Protein AF-0000000082058515 (afdb_homodimer)

InterPro domains:
  IPR001427 Pancreatic ribonuclease [PTHR11437] (11-139)
  IPR023412 Ribonuclease A-domain [PF00074] (33-135)
  IPR023412 Ribonuclease A-domain [SM00092] (29-140)
  IPR036816 Ribonuclease A-like domain superfamily [G3DSA:3.10.130.10] (27-140)
  IPR036816 Ribonuclease A-like domain superfamily [SSF54076] (35-140)

Sequence (284 aa):
MALKRSYPALLLSLVLLGAWLALANGQSRLPTNDRFLRRHWDNPKTKVTNETSYCNLQTSARGLPKKNNIFIHARIAVINRVCTTDGRPFSGNQRQSIRRFRLTACKLKADGSTYTEKRLTRRIVISCRNRLPVRLVRIIRFMALKRSYPALLLSLVLLGAWLALANGQSRLPTNDRFLRRHWDNPKTKVTNETSYCNLQTSARGLPKKNNIFIHARIAVINRVCTTDGRPFSGNQRQSIRRFRLTACKLKADGSTYTEKRLTRRIVISCRNRLPVRLVRIIRF

Nearest PDB structures (foldseek):
  2zpo-assembly1_A  TM=9.237E-01  e=5.787E-12  Chelonia mydas
  3zbv-assembly1_A-2  TM=9.009E-01  e=4.718E-10  Mus musculus
  2bwk-assembly1_A  TM=8.953E-01  e=8.622E-10  Mus musculus
  2j4t-assembly2_B  TM=9.028E-01  e=3.248E-09  Mus musculus
  3zbw-assembly1_A  TM=8.505E-01  e=1.888E-09  Mus musculus

pLDDT: mean 87.4, std 17.4, range [29.3, 98.75]

Foldseek 3Di:
DPPPPPCVVVVVVVVVVVVVVVCVVPVPPPQDLVVVCLQAEDEPQDDDDPVDDSLLVSCVVSVHDLAKGKHWHDDQVLQLCCLPPQWDDDPDQKTKGPAWTWMWIWGQDPVSRGTDIDIDTFIWIFGDDPSGGRDTDDTDDD/DPPPPPCVVVVVVVVVVVVVVVCVVPCPPPQDLVVVCLQAEDEPQDDDDPVDDSVLVSCVVSVHDLAKGKHWHDDQVLQLCCLPPQWDDDPDQKTKGPAWTWMWIWGQDPVSRGTDIDIDTFIWIFGDDPSGGRDTDDTDDD

Solvent-accessible surface area (backbone atoms only — not comparable to full-atom values): 15952 Å² total; per-residue (Å²): 137,82,80,75,76,70,56,60,61,55,51,52,49,48,50,52,50,50,53,50,47,52,58,58,71,61,50,74,66,71,77,35,48,63,56,31,44,65,65,25,54,40,62,78,66,58,73,64,55,96,87,47,58,62,54,55,42,46,35,55,45,58,53,50,76,97,51,72,46,52,33,37,47,57,57,63,70,63,61,34,29,24,44,59,82,43,26,40,86,66,58,91,57,21,22,29,36,74,57,69,38,49,32,41,38,28,40,56,38,94,85,70,77,50,56,48,78,44,82,44,75,30,26,42,31,30,33,40,55,96,54,27,44,30,40,83,73,50,72,42,84,129,134,82,79,77,77,70,57,61,59,56,52,51,50,48,50,52,50,50,53,51,47,50,59,58,70,61,50,75,65,72,75,35,47,62,58,31,44,67,65,25,56,41,62,79,65,58,74,64,57,95,87,48,58,59,53,57,41,47,36,54,46,56,54,50,76,97,50,72,45,53,34,37,48,57,56,63,70,63,61,34,28,24,46,58,81,42,25,41,85,66,58,91,57,22,22,30,35,74,57,69,38,50,32,42,38,26,40,54,40,94,86,70,78,51,56,48,79,44,80,45,76,31,26,43,30,31,34,40,56,95,53,28,44,30,40,84,72,49,72,42,83,127

Organism: Chelonoidis abingdonii (NCBI:txid106734)

Secondary structure (DSSP, 8-state):
------HHHHHHHHHHHHHHHHHHHT------HHHHHHHHB-SSPPP--TTS-HHHHHHHHHT--SS-EEEE-S-HHHHHGGGTTSEEE-STTEEEESS-EEEEEEEEPTTSS-EEEEEEEEEEEEEEETTEEEEEEEEE--/------HHHHHHHHHHHHHHHHHHHS------HHHHHHHHB-SSPPP--TTS-HHHHHHHHHT--SS-EEEE-S-HHHHHGGGTTTEEE-STTEEEESS-EEEEEEEEPTTSS-EEEEEEEEEEEEEEETTEEEEEEEEE--

Structure (mmCIF, N/CA/C/O backbone):
data_AF-0000000082058515-model_v1
#
loop_
_entity.id
_entity.type
_entity.pdbx_description
1 polymer 'Ribonuclease A-domain domain-containing protein'
#
loop_
_atom_site.group_PDB
_atom_site.id
_atom_site.type_symbol
_atom_site.label_atom_id
_atom_site.label_alt_id
_atom_site.label_comp_id
_atom_site.label_asym_id
_atom_site.label_entity_id
_atom_site.label_seq_id
_atom_site.pdbx_PDB_ins_code
_atom_site.Cartn_x
_atom_site.Cartn_y
_atom_site.Cartn_z
_atom_site.occupancy
_atom_site.B_iso_or_equiv
_atom_site.auth_seq_id
_atom_site.auth_comp_id
_atom_site.auth_asym_id
_atom_site.auth_atom_id
_atom_site.pdbx_PDB_model_num
ATOM 1 N N . MET A 1 1 ? 0.439 39.375 -56.906 1 29.3 1 MET A N 1
ATOM 2 C CA . MET A 1 1 ? 1.249 38.406 -56.156 1 29.3 1 MET A CA 1
ATOM 3 C C . MET A 1 1 ? 0.555 38 -54.875 1 29.3 1 MET A C 1
ATOM 5 O O . MET A 1 1 ? 0.454 38.781 -53.938 1 29.3 1 MET A O 1
ATOM 9 N N . ALA A 1 2 ? -0.568 37.188 -54.906 1 40.78 2 ALA A N 1
ATOM 10 C CA . ALA A 1 2 ? -1.474 36.594 -53.938 1 40.78 2 ALA A CA 1
ATOM 11 C C . ALA A 1 2 ? -0.706 35.75 -52.906 1 40.78 2 ALA A C 1
ATOM 13 O O . ALA A 1 2 ? 0.131 34.906 -53.281 1 40.78 2 ALA A O 1
ATOM 14 N N . LEU A 1 3 ? -0.448 36.344 -51.719 1 41.12 3 LEU A N 1
ATOM 15 C CA . LEU A 1 3 ? 0.081 35.75 -50.5 1 41.12 3 LEU A CA 1
ATOM 16 C C . LEU A 1 3 ? -0.636 34.438 -50.188 1 41.12 3 LEU A C 1
ATOM 18 O O . LEU A 1 3 ? -1.838 34.438 -49.906 1 41.12 3 LEU A O 1
ATOM 22 N N . LYS A 1 4 ? -0.455 33.469 -51 1 47.38 4 LYS A N 1
ATOM 23 C CA . LYS A 1 4 ? -0.893 32.094 -50.688 1 47.38 4 LYS A CA 1
ATOM 24 C C . LYS A 1 4 ? -0.497 31.734 -49.25 1 47.38 4 LYS A C 1
ATOM 26 O O . LYS A 1 4 ? 0.687 31.75 -48.906 1 47.38 4 LYS A O 1
ATOM 31 N N . ARG A 1 5 ? -1.328 32.156 -48.219 1 49.81 5 ARG A N 1
ATOM 32 C CA . ARG A 1 5 ? -1.29 31.859 -46.781 1 49.81 5 ARG A CA 1
ATOM 33 C C . ARG A 1 5 ? -1.035 30.375 -46.562 1 49.81 5 ARG A C 1
ATOM 35 O O . ARG A 1 5 ? -1.724 29.516 -47.125 1 49.81 5 ARG A O 1
ATOM 42 N N . SER A 1 6 ? 0.173 29.984 -46.281 1 53.34 6 SER A N 1
ATOM 43 C CA . SER A 1 6 ? 0.739 28.688 -45.906 1 53.34 6 SER A CA 1
ATOM 44 C C . SER A 1 6 ? 0.024 28.094 -44.688 1 53.34 6 SER A C 1
ATOM 46 O O . SER A 1 6 ? 0.399 28.344 -43.562 1 53.34 6 SER A O 1
ATOM 48 N N . TYR A 1 7 ? -1.275 27.859 -44.812 1 62.69 7 TYR A N 1
ATOM 49 C CA . TYR A 1 7 ? -2.131 27.172 -43.844 1 62.69 7 TYR A CA 1
ATOM 50 C C . TYR A 1 7 ? -1.604 25.766 -43.562 1 62.69 7 TYR A C 1
ATOM 52 O O . TYR A 1 7 ? -2.006 25.125 -42.562 1 62.69 7 TYR A O 1
ATOM 60 N N . PRO A 1 8 ? -0.74 25.328 -44.469 1 66.38 8 PRO A N 1
ATOM 61 C CA . PRO A 1 8 ? -0.389 23.938 -44.156 1 66.38 8 PRO A CA 1
ATOM 62 C C . PRO A 1 8 ? 0.557 23.797 -42.969 1 66.38 8 PRO A C 1
ATOM 64 O O . PRO A 1 8 ? 0.496 22.812 -42.219 1 66.38 8 PRO A O 1
ATOM 67 N N . ALA A 1 9 ? 1.329 24.922 -42.781 1 68.12 9 ALA A N 1
ATOM 68 C CA . ALA A 1 9 ? 2.258 24.797 -41.656 1 68.12 9 ALA A CA 1
ATOM 69 C C . ALA A 1 9 ? 1.525 24.891 -40.344 1 68.12 9 ALA A C 1
ATOM 71 O O . ALA A 1 9 ? 1.888 24.219 -39.375 1 68.12 9 ALA A O 1
ATOM 72 N N . LEU A 1 10 ? 0.354 25.609 -40.406 1 67.94 10 LEU A N 1
ATOM 73 C CA . LEU A 1 10 ? -0.391 25.766 -39.156 1 67.94 10 LEU A CA 1
ATOM 74 C C . LEU A 1 10 ? -1.154 24.5 -38.844 1 67.94 10 LEU A C 1
ATOM 76 O O . LEU A 1 10 ? -1.205 24.094 -37.656 1 67.94 10 LEU A O 1
ATOM 80 N N . LEU A 1 11 ? -1.664 23.859 -39.906 1 65.31 11 LEU A N 1
ATOM 81 C CA . LEU A 1 11 ? -2.398 22.625 -39.656 1 65.31 11 LEU A CA 1
ATOM 82 C C . LEU A 1 11 ? -1.454 21.5 -39.219 1 65.31 11 LEU A C 1
ATOM 84 O O . LEU A 1 11 ? -1.771 20.719 -38.312 1 65.31 11 LEU A O 1
ATOM 88 N N . LEU A 1 12 ? -0.29 21.516 -39.844 1 65.31 12 LEU A N 1
ATOM 89 C CA . LEU A 1 12 ? 0.68 20.5 -39.469 1 65.31 12 LEU A CA 1
ATOM 90 C C . LEU A 1 12 ? 1.185 20.734 -38.031 1 65.31 12 LEU A C 1
ATOM 92 O O . LEU A 1 12 ? 1.368 19.781 -37.281 1 65.31 12 LEU A O 1
ATOM 96 N N . SER A 1 13 ? 1.27 22.031 -37.688 1 70 13 SER A N 1
ATOM 97 C CA . SER A 1 13 ? 1.703 22.312 -36.312 1 70 13 SER A CA 1
ATOM 98 C C . SER A 1 13 ? 0.624 21.953 -35.312 1 70 13 SER A C 1
ATOM 100 O O . SER A 1 13 ? 0.929 21.469 -34.219 1 70 13 SER A O 1
ATOM 102 N N . LEU A 1 14 ? -0.628 22 -35.75 1 68.44 14 LEU A N 1
ATOM 103 C CA . LEU A 1 14 ? -1.713 21.672 -34.844 1 68.44 14 LEU A CA 1
ATOM 104 C C . LEU A 1 14 ? -1.848 20.156 -34.688 1 68.44 14 LEU A C 1
ATOM 106 O O . LEU A 1 14 ? -2.094 19.672 -33.594 1 68.44 14 LEU A O 1
ATOM 110 N N . VAL A 1 15 ? -1.644 19.438 -35.781 1 65.12 15 VAL A N 1
ATOM 111 C CA . VAL A 1 15 ? -1.728 17.984 -35.688 1 65.12 15 VAL A CA 1
ATOM 112 C C . VAL A 1 15 ? -0.557 17.438 -34.875 1 65.12 15 VAL A C 1
ATOM 114 O O . VAL A 1 15 ? -0.729 16.531 -34.062 1 65.12 15 VAL A O 1
ATOM 117 N N . LEU A 1 16 ? 0.603 18.062 -35 1 67.12 16 LEU A N 1
ATOM 118 C CA . LEU A 1 16 ? 1.744 17.609 -34.188 1 67.12 16 LEU A CA 1
ATOM 119 C C . LEU A 1 16 ? 1.565 17.953 -32.719 1 67.12 16 LEU A C 1
ATOM 121 O O . LEU A 1 16 ? 1.961 17.188 -31.844 1 67.12 16 LEU A O 1
ATOM 125 N N . LEU A 1 17 ? 0.941 19.047 -32.5 1 66 17 LEU A N 1
ATOM 126 C CA . LEU A 1 17 ? 0.653 19.406 -31.125 1 66 17 LEU A CA 1
ATOM 127 C C . LEU A 1 17 ? -0.411 18.484 -30.547 1 66 17 LEU A C 1
ATOM 129 O O . LEU A 1 17 ? -0.314 18.062 -29.391 1 66 17 LEU A O 1
ATOM 133 N N . GLY A 1 18 ? -1.4 18.078 -31.281 1 60.31 18 GLY A N 1
ATOM 134 C CA . GLY A 1 18 ? -2.42 17.156 -30.828 1 60.31 18 GLY A CA 1
ATOM 135 C C . GLY A 1 18 ? -1.877 15.758 -30.562 1 60.31 18 GLY A C 1
ATOM 136 O O . GLY A 1 18 ? -2.238 15.125 -29.562 1 60.31 18 GLY A O 1
ATOM 137 N N . ALA A 1 19 ? -1.026 15.266 -31.5 1 62 19 ALA A N 1
ATOM 138 C CA . ALA A 1 19 ? -0.417 13.953 -31.312 1 62 19 ALA A CA 1
ATOM 139 C C . ALA A 1 19 ? 0.505 13.945 -30.094 1 62 19 ALA A C 1
ATOM 141 O O . ALA A 1 19 ? 0.569 12.953 -29.359 1 62 19 ALA A O 1
ATOM 142 N N . TRP A 1 20 ? 1.176 15.062 -29.844 1 58.72 20 TRP A N 1
ATOM 143 C CA . TRP A 1 20 ? 2.033 15.164 -28.672 1 58.72 20 TRP A CA 1
ATOM 144 C C . TRP A 1 20 ? 1.204 15.117 -27.391 1 58.72 20 TRP A C 1
ATOM 146 O O . TRP A 1 20 ? 1.605 14.5 -26.406 1 58.72 20 TRP A O 1
ATOM 156 N N . LEU A 1 21 ? 0.062 15.727 -27.438 1 54.38 21 LEU A N 1
ATOM 157 C CA . LEU A 1 21 ? -0.785 15.727 -26.25 1 54.38 21 LEU A CA 1
ATOM 158 C C . LEU A 1 21 ? -1.371 14.336 -26.016 1 54.38 21 LEU A C 1
ATOM 160 O O . LEU A 1 21 ? -1.503 13.906 -24.859 1 54.38 21 LEU A O 1
ATOM 164 N N . ALA A 1 22 ? -1.865 13.695 -27.078 1 52.69 22 ALA A N 1
ATOM 165 C CA . ALA A 1 22 ? -2.375 12.344 -26.891 1 52.69 22 ALA A CA 1
ATOM 166 C C . ALA A 1 22 ? -1.286 11.414 -26.375 1 52.69 22 ALA A C 1
ATOM 168 O O . ALA A 1 22 ? -1.547 10.562 -25.516 1 52.69 22 ALA A O 1
ATOM 169 N N . LEU A 1 23 ? -0.091 11.445 -26.906 1 47.81 23 LEU A N 1
ATOM 170 C CA . LEU A 1 23 ? 1 10.656 -26.344 1 47.81 23 LEU A CA 1
ATOM 171 C C . LEU A 1 23 ? 1.293 11.07 -24.906 1 47.81 23 LEU A C 1
ATOM 173 O O . LEU A 1 23 ? 1.7 10.242 -24.094 1 47.81 23 LEU A O 1
ATOM 177 N N . ALA A 1 24 ? 1.092 12.289 -24.625 1 45.94 24 ALA A N 1
ATOM 178 C CA . ALA A 1 24 ? 1.366 12.742 -23.266 1 45.94 24 ALA A CA 1
ATOM 179 C C . ALA A 1 24 ? 0.302 12.242 -22.297 1 45.94 24 ALA A C 1
ATOM 181 O O . ALA A 1 24 ? 0.601 11.945 -21.141 1 45.94 24 ALA A O 1
ATOM 182 N N . ASN A 1 25 ? -0.98 12.312 -22.625 1 46.59 25 ASN A N 1
ATOM 183 C CA . ASN A 1 25 ? -2.055 11.961 -21.703 1 46.59 25 ASN A CA 1
ATOM 184 C C . ASN A 1 25 ? -2.156 10.453 -21.516 1 46.59 25 ASN A C 1
ATOM 186 O O . ASN A 1 25 ? -2.732 9.984 -20.531 1 46.59 25 ASN A O 1
ATOM 190 N N . GLY A 1 26 ? -2.107 9.664 -22.609 1 42.31 26 GLY A N 1
ATOM 191 C CA . GLY A 1 26 ? -2.092 8.219 -22.453 1 42.31 26 GLY A CA 1
ATOM 192 C C . GLY A 1 26 ? -0.852 7.707 -21.734 1 42.31 26 GLY A C 1
ATOM 193 O O . GLY A 1 26 ? -0.271 6.699 -22.141 1 42.31 26 GLY A O 1
ATOM 194 N N . GLN A 1 27 ? -0.008 8.508 -21.281 1 40.44 27 GLN A N 1
ATOM 195 C CA . GLN A 1 27 ? 1.282 8.031 -20.797 1 40.44 27 GLN A CA 1
ATOM 196 C C . GLN A 1 27 ? 1.131 6.727 -20.016 1 40.44 27 GLN A C 1
ATOM 198 O O . GLN A 1 27 ? 0.556 6.715 -18.922 1 40.44 27 GLN A O 1
ATOM 203 N N . SER A 1 28 ? 0.766 5.652 -20.672 1 45.84 28 SER A N 1
ATOM 204 C CA . SER A 1 28 ? 1.088 4.312 -20.188 1 45.84 28 SER A CA 1
ATOM 205 C C . SER A 1 28 ? 2.268 4.34 -19.234 1 45.84 28 SER A C 1
ATOM 207 O O . SER A 1 28 ? 3.404 4.594 -19.641 1 45.84 28 SER A O 1
ATOM 209 N N . ARG A 1 29 ? 2.104 5.074 -18.047 1 59.53 29 ARG A N 1
ATOM 210 C CA . ARG A 1 29 ? 3.189 5.316 -17.094 1 59.53 29 ARG A CA 1
ATOM 211 C C . ARG A 1 29 ? 4.059 4.074 -16.938 1 59.53 29 ARG A C 1
ATOM 213 O O . ARG A 1 29 ? 3.582 2.949 -17.094 1 59.53 29 ARG A O 1
ATOM 220 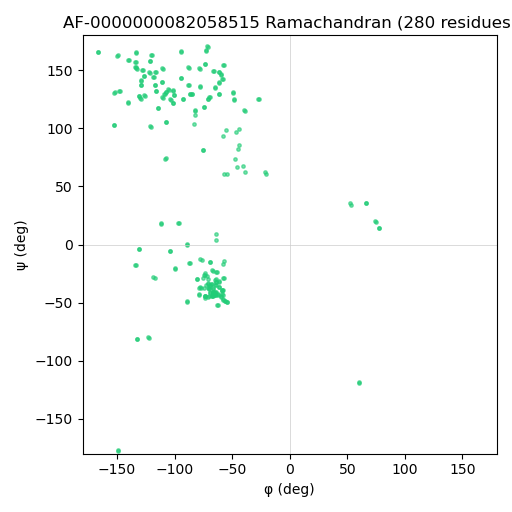N N . LEU A 1 30 ? 5.215 4.055 -17.266 1 76.88 30 LEU A N 1
ATOM 221 C CA . LEU A 1 30 ? 6.23 3.051 -16.969 1 76.88 30 LEU A CA 1
ATOM 222 C C . LEU A 1 30 ? 5.906 2.314 -15.664 1 76.88 30 LEU A C 1
ATOM 224 O O . LEU A 1 30 ? 5.449 2.926 -14.703 1 76.88 30 LEU A O 1
ATOM 228 N N . PRO A 1 31 ? 5.855 0.917 -15.852 1 86.69 31 PRO A N 1
ATOM 229 C CA . PRO A 1 31 ? 5.656 0.166 -14.609 1 86.69 31 PRO A CA 1
ATOM 230 C C . PRO A 1 31 ? 6.598 0.611 -13.492 1 86.69 31 PRO A C 1
ATOM 232 O O . PRO A 1 31 ? 7.793 0.816 -13.734 1 86.69 31 PRO A O 1
ATOM 235 N N . THR A 1 32 ? 6.102 0.973 -12.367 1 93.19 32 THR A N 1
ATOM 236 C CA . THR A 1 32 ? 6.887 1.399 -11.211 1 93.19 32 THR A CA 1
ATOM 237 C C . THR A 1 32 ? 6.621 0.492 -10.016 1 93.19 32 THR A C 1
ATOM 239 O O . THR A 1 32 ? 5.656 -0.275 -10.008 1 93.19 32 THR A O 1
ATOM 242 N N . ASN A 1 33 ? 7.477 0.539 -9.055 1 95.5 33 ASN A N 1
ATOM 243 C CA . ASN A 1 33 ? 7.297 -0.226 -7.824 1 95.5 33 ASN A CA 1
ATOM 244 C C . ASN A 1 33 ? 6.023 0.185 -7.094 1 95.5 33 ASN A C 1
ATOM 246 O O . ASN A 1 33 ? 5.324 -0.661 -6.531 1 95.5 33 ASN A O 1
ATOM 250 N N . ASP A 1 34 ? 5.656 1.515 -7.109 1 95.31 34 ASP A N 1
ATOM 251 C CA . ASP A 1 34 ? 4.426 1.985 -6.48 1 95.31 34 ASP A CA 1
ATOM 252 C C . ASP A 1 34 ? 3.207 1.284 -7.07 1 95.31 34 ASP A C 1
ATOM 254 O O . ASP A 1 34 ? 2.324 0.835 -6.336 1 95.31 34 ASP A O 1
ATOM 258 N N . ARG A 1 35 ? 3.209 1.258 -8.328 1 94.94 35 ARG A N 1
ATOM 259 C CA . ARG A 1 35 ? 2.084 0.626 -9.008 1 94.94 35 ARG A CA 1
ATOM 260 C C . ARG A 1 35 ? 2.027 -0.867 -8.703 1 94.94 35 ARG A C 1
ATOM 262 O O . ARG A 1 35 ? 0.946 -1.424 -8.5 1 94.94 35 ARG A O 1
ATOM 269 N N . PHE A 1 36 ? 3.242 -1.508 -8.695 1 97.88 36 PHE A N 1
ATOM 270 C CA . PHE A 1 36 ? 3.318 -2.918 -8.328 1 97.88 36 PHE A CA 1
ATOM 271 C C . PHE A 1 36 ? 2.709 -3.156 -6.953 1 97.88 36 PHE A C 1
ATOM 273 O O . PHE A 1 36 ? 1.89 -4.062 -6.781 1 97.88 36 PHE A O 1
ATOM 280 N N . LEU A 1 37 ? 3.104 -2.328 -5.961 1 97.31 37 LEU A N 1
ATOM 281 C CA . LEU A 1 37 ? 2.627 -2.498 -4.594 1 97.31 37 LEU A CA 1
ATOM 282 C C . LEU A 1 37 ? 1.13 -2.227 -4.5 1 97.31 37 LEU A C 1
ATOM 284 O O . LEU A 1 37 ? 0.405 -2.951 -3.812 1 97.31 37 LEU A O 1
ATOM 288 N N . ARG A 1 38 ? 0.609 -1.209 -5.176 1 95.81 38 ARG A N 1
ATOM 289 C CA . ARG A 1 38 ? -0.822 -0.923 -5.18 1 95.81 38 ARG A CA 1
ATOM 290 C C . ARG A 1 38 ? -1.616 -2.115 -5.703 1 95.81 38 ARG A C 1
ATOM 292 O O . ARG A 1 38 ? -2.668 -2.453 -5.156 1 95.81 38 ARG A O 1
ATOM 299 N N . ARG A 1 39 ? -1.047 -2.732 -6.727 1 96.75 39 ARG A N 1
ATOM 300 C CA . ARG A 1 39 ? -1.775 -3.787 -7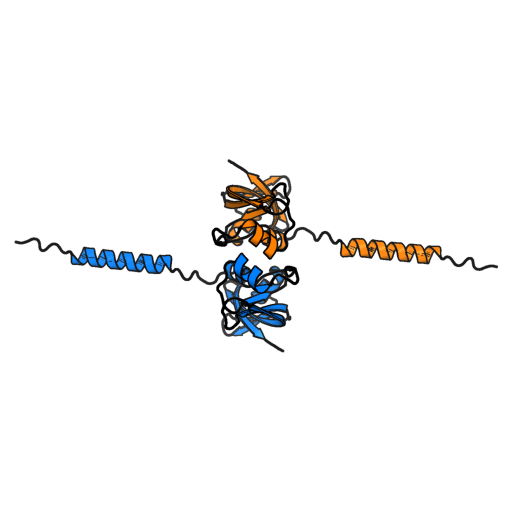.422 1 96.75 39 ARG A CA 1
ATOM 301 C C . ARG A 1 39 ? -1.687 -5.105 -6.66 1 96.75 39 ARG A C 1
ATOM 303 O O . ARG A 1 39 ? -2.623 -5.91 -6.688 1 96.75 39 ARG A O 1
ATOM 310 N N . HIS A 1 40 ? -0.586 -5.383 -5.891 1 98.25 40 HIS A N 1
ATOM 311 C CA . HIS A 1 40 ? -0.334 -6.777 -5.551 1 98.25 40 HIS A CA 1
ATOM 312 C C . HIS A 1 40 ? -0.08 -6.941 -4.055 1 98.25 40 HIS A C 1
ATOM 314 O O . HIS A 1 40 ? 0.038 -8.062 -3.561 1 98.25 40 HIS A O 1
ATOM 320 N N . TRP A 1 41 ? -0.022 -5.926 -3.236 1 98.44 41 TRP A N 1
ATOM 321 C CA . TRP A 1 41 ? 0.407 -6.051 -1.848 1 98.44 41 TRP A CA 1
ATOM 322 C C . TRP A 1 41 ? -0.772 -5.875 -0.896 1 98.44 41 TRP A C 1
ATOM 324 O O . TRP A 1 41 ? -1.555 -4.93 -1.034 1 98.44 41 TRP A O 1
ATOM 334 N N . ASP A 1 42 ? -0.946 -6.754 -0.005 1 97.69 42 ASP A N 1
ATOM 335 C CA . ASP A 1 42 ? -1.865 -6.668 1.125 1 97.69 42 ASP A CA 1
ATOM 336 C C . ASP A 1 42 ? -1.375 -7.516 2.297 1 97.69 42 ASP A C 1
ATOM 338 O O . ASP A 1 42 ? -1.566 -8.734 2.311 1 97.69 42 ASP A O 1
ATOM 342 N N . ASN A 1 43 ? -0.777 -6.855 3.361 1 96 43 ASN A N 1
ATOM 343 C CA . ASN A 1 43 ? -0.229 -7.594 4.496 1 96 43 ASN A CA 1
ATOM 344 C C . ASN A 1 43 ? -0.347 -6.797 5.793 1 96 43 ASN A C 1
ATOM 346 O O . ASN A 1 43 ? 0.094 -5.648 5.863 1 96 43 ASN A O 1
ATOM 350 N N . PRO A 1 44 ? -0.9 -7.516 6.992 1 93.94 44 PRO A N 1
ATOM 351 C CA . PRO A 1 44 ? -1.586 -8.805 6.906 1 93.94 44 PRO A CA 1
ATOM 352 C C . PRO A 1 44 ? -2.801 -8.766 5.98 1 93.94 44 PRO A C 1
ATOM 354 O O . PRO A 1 44 ? -3.312 -7.688 5.672 1 93.94 44 PRO A O 1
ATOM 357 N N . LYS A 1 45 ? -3.154 -9.906 5.449 1 95.94 45 LYS A N 1
ATOM 358 C CA . LYS A 1 45 ? -4.363 -9.984 4.637 1 95.94 45 LYS A CA 1
ATOM 359 C C . LYS A 1 45 ? -5.551 -9.336 5.352 1 95.94 45 LYS A C 1
ATOM 361 O O . LYS A 1 45 ? -5.805 -9.625 6.52 1 95.94 45 LYS A O 1
ATOM 366 N N . THR A 1 46 ? -6.246 -8.516 4.688 1 95.81 46 THR A N 1
ATOM 367 C CA . THR A 1 46 ? -7.426 -7.855 5.23 1 95.81 46 THR A CA 1
ATOM 368 C C . THR A 1 46 ? -8.5 -8.875 5.605 1 95.81 46 THR A C 1
ATOM 370 O O . THR A 1 46 ? -8.805 -9.773 4.816 1 95.81 46 THR A O 1
ATOM 373 N N . LYS A 1 47 ? -8.977 -8.75 6.77 1 93.88 47 LYS A N 1
ATOM 374 C CA . LYS A 1 47 ? -10.086 -9.602 7.203 1 93.88 47 LYS A CA 1
ATOM 375 C C . LYS A 1 47 ? -11.43 -9.023 6.773 1 93.88 47 LYS A C 1
ATOM 377 O O . LYS A 1 47 ? -11.68 -7.832 6.953 1 93.88 47 LYS A O 1
ATOM 382 N N . VAL A 1 48 ? -12.172 -9.836 6.176 1 94.62 48 VAL A N 1
ATOM 383 C CA . VAL A 1 48 ? -13.5 -9.398 5.754 1 94.62 48 VAL A CA 1
ATOM 384 C C . VAL A 1 48 ? -14.562 -10.297 6.391 1 94.62 48 VAL A C 1
ATOM 386 O O . VAL A 1 48 ? -14.266 -11.398 6.855 1 94.62 48 VAL A O 1
ATOM 389 N N . THR A 1 49 ? -15.742 -9.734 6.457 1 91 49 THR A N 1
ATOM 390 C CA . THR A 1 49 ? -16.875 -10.523 6.926 1 91 49 THR A CA 1
ATOM 391 C C . THR A 1 49 ? -17.297 -11.547 5.871 1 91 49 THR A C 1
ATOM 393 O O . THR A 1 49 ? -16.891 -11.453 4.711 1 91 49 THR A O 1
ATOM 396 N N . ASN A 1 50 ? -18.156 -12.555 6.215 1 89.5 50 ASN A N 1
ATOM 397 C CA . ASN A 1 50 ? -18.641 -13.57 5.289 1 89.5 50 ASN A CA 1
ATOM 398 C C . ASN A 1 50 ? -19.469 -12.961 4.168 1 89.5 50 ASN A C 1
ATOM 400 O O . ASN A 1 50 ? -19.578 -13.539 3.084 1 89.5 50 ASN A O 1
ATOM 404 N N . GLU A 1 51 ? -20.016 -11.812 4.441 1 89.56 51 GLU A N 1
ATOM 405 C CA . GLU A 1 51 ? -20.891 -11.172 3.469 1 89.56 51 GLU A CA 1
ATOM 406 C C . GLU A 1 51 ? -20.094 -10.32 2.48 1 89.56 51 GLU A C 1
ATOM 408 O O . GLU A 1 51 ? -20.609 -9.938 1.431 1 89.56 51 GLU A O 1
ATOM 413 N N . THR A 1 52 ? -18.875 -10.055 2.846 1 90.5 52 THR A N 1
ATOM 414 C CA . THR A 1 52 ? -18.062 -9.164 2.025 1 90.5 52 THR A CA 1
ATOM 415 C C . THR A 1 52 ? -17.047 -9.961 1.211 1 90.5 52 THR A C 1
ATOM 417 O O . THR A 1 52 ? -16.312 -10.773 1.761 1 90.5 52 THR A O 1
ATOM 420 N N . SER A 1 53 ? -17.062 -9.773 -0.083 1 94.5 53 SER A N 1
ATOM 421 C CA . SER A 1 53 ? -16.047 -10.367 -0.952 1 94.5 53 SER A CA 1
ATOM 422 C C . SER A 1 53 ? -14.719 -9.641 -0.822 1 94.5 53 SER A C 1
ATOM 424 O O . SER A 1 53 ? -14.617 -8.453 -1.127 1 94.5 53 SER A O 1
ATOM 426 N N . TYR A 1 54 ? -13.719 -10.336 -0.395 1 96.88 54 TYR A N 1
ATOM 427 C CA . TYR A 1 54 ? -12.367 -9.805 -0.268 1 96.88 54 TYR A CA 1
ATOM 428 C C . TYR A 1 54 ? -11.891 -9.203 -1.585 1 96.88 54 TYR A C 1
ATOM 430 O O . TYR A 1 54 ? -11.414 -8.062 -1.618 1 96.88 54 TYR A O 1
ATOM 438 N N . CYS A 1 55 ? -12.023 -9.906 -2.662 1 97.69 55 CYS A N 1
ATOM 439 C CA . CYS A 1 55 ? -11.508 -9.492 -3.963 1 97.69 55 CYS A CA 1
ATOM 440 C C . CYS A 1 55 ? -12.234 -8.25 -4.473 1 97.69 55 CYS A C 1
ATOM 442 O O . CYS A 1 55 ? -11.609 -7.328 -4.988 1 97.69 55 CYS A O 1
ATOM 444 N N . ASN A 1 56 ? -13.562 -8.211 -4.324 1 95 56 ASN A N 1
ATOM 445 C CA . ASN A 1 56 ? -14.312 -7.023 -4.723 1 95 56 ASN A CA 1
ATOM 446 C C . ASN A 1 56 ? -13.891 -5.797 -3.918 1 95 56 ASN A C 1
ATOM 448 O O . ASN A 1 56 ? -13.719 -4.711 -4.477 1 95 56 ASN A O 1
ATOM 452 N N . LEU A 1 57 ? -13.734 -6.02 -2.668 1 95.81 57 LEU A N 1
ATOM 453 C CA . LEU A 1 57 ? -13.344 -4.918 -1.791 1 95.81 57 LEU A CA 1
ATOM 454 C C . LEU A 1 57 ? -11.977 -4.375 -2.174 1 95.81 57 LEU A C 1
ATOM 456 O O . LEU A 1 57 ? -11.812 -3.168 -2.375 1 95.81 57 LEU A O 1
ATOM 460 N N . GLN A 1 58 ? -11.008 -5.262 -2.273 1 97.31 58 GLN A N 1
ATOM 461 C CA . GLN A 1 58 ? -9.633 -4.852 -2.518 1 97.31 58 GLN A CA 1
ATOM 462 C C . GLN A 1 58 ? -9.477 -4.238 -3.906 1 97.31 58 GLN A C 1
ATOM 464 O O . GLN A 1 58 ? -8.781 -3.236 -4.074 1 97.31 58 GLN A O 1
ATOM 469 N N . THR A 1 59 ? -10.078 -4.789 -4.949 1 95.31 59 THR A N 1
ATOM 470 C CA . THR A 1 59 ? -9.969 -4.266 -6.309 1 95.31 59 THR A CA 1
ATOM 471 C C . THR A 1 59 ? -10.633 -2.896 -6.414 1 95.31 59 THR A C 1
ATOM 473 O O . THR A 1 59 ? -10.094 -1.984 -7.043 1 95.31 59 THR A O 1
ATOM 476 N N . SER A 1 60 ? -11.789 -2.74 -5.781 1 92.06 60 SER A N 1
ATOM 477 C CA . SER A 1 60 ? -12.492 -1.467 -5.82 1 92.06 60 SER A CA 1
ATOM 478 C C . SER A 1 60 ? -11.734 -0.386 -5.062 1 92.06 60 SER A C 1
ATOM 480 O O . SER A 1 60 ? -11.555 0.726 -5.566 1 92.06 60 SER A O 1
ATOM 482 N N . ALA A 1 61 ? -11.234 -0.708 -3.881 1 94.44 61 ALA A N 1
ATOM 483 C CA . ALA A 1 61 ? -10.578 0.273 -3.016 1 94.44 61 ALA A CA 1
ATOM 484 C C . ALA A 1 61 ? -9.273 0.769 -3.631 1 94.44 61 ALA A C 1
ATOM 486 O O . ALA A 1 61 ? -8.781 1.842 -3.275 1 94.44 61 ALA A O 1
ATOM 487 N N . ARG A 1 62 ? -8.711 0.014 -4.504 1 94.12 62 ARG A N 1
ATOM 488 C CA . ARG A 1 62 ? -7.438 0.372 -5.121 1 94.12 62 ARG A CA 1
ATOM 489 C C . ARG A 1 62 ? -7.641 0.871 -6.551 1 94.12 62 ARG A C 1
ATOM 491 O O . ARG A 1 62 ? -6.691 1.3 -7.203 1 94.12 62 ARG A O 1
ATOM 498 N N . GLY A 1 63 ? -8.906 0.777 -7.023 1 92.38 63 GLY A N 1
ATOM 499 C CA . GLY A 1 63 ? -9.195 1.191 -8.391 1 92.38 63 GLY A CA 1
ATOM 500 C C . GLY A 1 63 ? -8.523 0.317 -9.43 1 92.38 63 GLY A C 1
ATOM 501 O O . GLY A 1 63 ? -8.039 0.817 -10.453 1 92.38 63 GLY A O 1
ATOM 502 N N . LEU A 1 64 ? -8.43 -0.922 -9.148 1 93.44 64 LEU A N 1
ATOM 503 C CA . LEU A 1 64 ? -7.77 -1.836 -10.078 1 93.44 64 LEU A CA 1
ATOM 504 C C . LEU A 1 64 ? -8.695 -2.195 -11.234 1 93.44 64 LEU A C 1
ATOM 506 O O . LEU A 1 64 ? -9.914 -2.195 -11.078 1 93.44 64 LEU A O 1
ATOM 510 N N . PRO A 1 65 ? -8.109 -2.492 -12.359 1 88.94 65 PRO A N 1
ATOM 511 C CA . PRO A 1 65 ? -8.938 -2.984 -13.461 1 88.94 65 PRO A CA 1
ATOM 512 C C . PRO A 1 65 ? -9.648 -4.297 -13.133 1 88.94 65 PRO A C 1
ATOM 514 O O . PRO A 1 65 ? -9.133 -5.094 -12.344 1 88.94 65 PRO A O 1
ATOM 517 N N . LYS A 1 66 ? -10.844 -4.414 -13.758 1 90.19 66 LYS A N 1
ATOM 518 C CA . LYS A 1 66 ? -11.609 -5.641 -13.555 1 90.19 66 LYS A CA 1
ATOM 519 C C . LYS A 1 66 ? -11.008 -6.805 -14.344 1 90.19 66 LYS A C 1
ATOM 521 O O . LYS A 1 66 ? -11.453 -7.105 -15.453 1 90.19 66 LYS A O 1
ATOM 526 N N . LYS A 1 67 ? -10.062 -7.422 -13.938 1 94.44 67 LYS A N 1
ATOM 527 C CA . LYS A 1 67 ? -9.391 -8.602 -14.469 1 94.44 67 LYS A CA 1
ATOM 528 C C . LYS A 1 67 ? -8.797 -9.445 -13.352 1 94.44 67 LYS A C 1
ATOM 530 O O . LYS A 1 67 ? -9.023 -9.172 -12.164 1 94.44 67 LYS A O 1
ATOM 535 N N . ASN A 1 68 ? -8.141 -10.477 -13.703 1 96.31 68 ASN A N 1
ATOM 536 C CA . ASN A 1 68 ? -7.52 -11.328 -12.688 1 96.31 68 ASN A CA 1
ATOM 537 C C . ASN A 1 68 ? -6.422 -10.578 -11.938 1 96.31 68 ASN A C 1
ATOM 539 O O . ASN A 1 68 ? -5.645 -9.836 -12.531 1 96.31 68 ASN A O 1
ATOM 543 N N . ASN A 1 69 ? -6.418 -10.727 -10.656 1 96.56 69 ASN A N 1
ATOM 544 C CA . ASN A 1 69 ? -5.418 -10.102 -9.797 1 96.56 69 ASN A CA 1
ATOM 545 C C . ASN A 1 69 ? -4.879 -11.086 -8.766 1 96.56 69 ASN A C 1
ATOM 547 O O . ASN A 1 69 ? -5.543 -12.07 -8.43 1 96.56 69 ASN A O 1
ATOM 551 N N . ILE A 1 70 ? -3.684 -10.891 -8.312 1 98.38 70 ILE A N 1
ATOM 552 C CA . ILE A 1 70 ? -3.068 -11.672 -7.246 1 98.38 70 ILE A CA 1
ATOM 553 C C . ILE A 1 70 ? -2.557 -10.742 -6.148 1 98.38 70 ILE A C 1
ATOM 555 O O . ILE A 1 70 ? -1.843 -9.773 -6.43 1 98.38 70 ILE A O 1
ATOM 559 N N . PHE A 1 71 ? -2.924 -11.008 -4.965 1 98.5 71 PHE A N 1
ATOM 560 C CA . PHE A 1 71 ? -2.43 -10.258 -3.82 1 98.5 71 PHE A CA 1
ATOM 561 C C . PHE A 1 71 ? -1.41 -11.07 -3.033 1 98.5 71 PHE A C 1
ATOM 563 O O . PHE A 1 71 ? -1.618 -12.258 -2.779 1 98.5 71 PHE A O 1
ATOM 570 N N . ILE A 1 72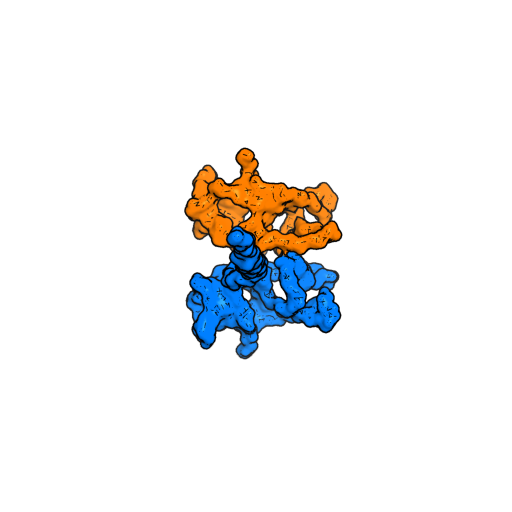 ? -0.27 -10.438 -2.676 1 98.75 72 ILE A N 1
ATOM 571 C CA . ILE A 1 72 ? 0.818 -11.055 -1.92 1 98.75 72 ILE A CA 1
ATOM 572 C C . ILE A 1 72 ? 0.734 -10.625 -0.456 1 98.75 72 ILE A C 1
ATOM 574 O O . ILE A 1 72 ? 0.613 -9.438 -0.157 1 98.75 72 ILE A O 1
ATOM 578 N N . HIS A 1 73 ? 0.763 -11.609 0.451 1 98.25 73 HIS A N 1
ATOM 579 C CA . HIS A 1 73 ? 0.65 -11.328 1.878 1 98.25 73 HIS A CA 1
ATOM 580 C C . HIS A 1 73 ? 1.985 -11.531 2.586 1 98.25 73 HIS A C 1
ATOM 582 O O . HIS A 1 73 ? 2.16 -12.5 3.328 1 98.25 73 HIS A O 1
ATOM 588 N N . ALA A 1 74 ? 2.947 -10.617 2.414 1 98.06 74 ALA A N 1
ATOM 589 C CA . ALA A 1 74 ? 4.27 -10.594 3.031 1 98.06 74 ALA A CA 1
ATOM 590 C C . ALA A 1 74 ? 4.766 -9.164 3.211 1 98.06 74 ALA A C 1
ATOM 592 O O . ALA A 1 74 ? 4.211 -8.227 2.623 1 98.06 74 ALA A O 1
ATOM 593 N N . ARG A 1 75 ? 5.754 -8.961 4.047 1 96.69 75 ARG A N 1
ATOM 594 C CA . ARG A 1 75 ? 6.328 -7.629 4.223 1 96.69 75 ARG A CA 1
ATOM 595 C C . ARG A 1 75 ? 6.887 -7.098 2.908 1 96.69 75 ARG A C 1
ATOM 597 O O . ARG A 1 75 ? 7.441 -7.855 2.109 1 96.69 75 ARG A O 1
ATOM 604 N N . ILE A 1 76 ? 6.773 -5.832 2.758 1 97.5 76 ILE A N 1
ATOM 605 C CA . ILE A 1 76 ? 7.242 -5.184 1.537 1 97.5 76 ILE A CA 1
ATOM 606 C C . ILE A 1 76 ? 8.727 -5.473 1.333 1 97.5 76 ILE A C 1
ATOM 608 O O . ILE A 1 76 ? 9.156 -5.777 0.218 1 97.5 76 ILE A O 1
ATOM 612 N N . ALA A 1 77 ? 9.492 -5.383 2.438 1 95.69 77 ALA A N 1
ATOM 613 C CA . ALA A 1 77 ? 10.93 -5.629 2.352 1 95.69 77 ALA A CA 1
ATOM 614 C C . ALA A 1 77 ? 11.219 -7.027 1.814 1 95.69 77 ALA A C 1
ATOM 616 O O . ALA A 1 77 ? 12.148 -7.219 1.031 1 95.69 77 ALA A O 1
ATOM 617 N N . VAL A 1 78 ? 10.445 -8.008 2.209 1 97.75 78 VAL A N 1
ATOM 618 C CA . VAL A 1 78 ? 10.625 -9.391 1.796 1 97.75 78 VAL A CA 1
ATOM 619 C C . VAL A 1 78 ? 10.297 -9.539 0.313 1 97.75 78 VAL A C 1
ATOM 621 O O . VAL A 1 78 ? 11 -10.227 -0.424 1 97.75 78 VAL A O 1
ATOM 624 N N . ILE A 1 79 ? 9.258 -8.898 -0.159 1 98.69 79 ILE A N 1
ATOM 625 C CA . ILE A 1 79 ? 8.875 -8.938 -1.567 1 98.69 79 ILE A CA 1
ATOM 626 C C . ILE A 1 79 ? 9.969 -8.281 -2.412 1 98.69 79 ILE A C 1
ATOM 628 O O . ILE A 1 79 ? 10.375 -8.82 -3.443 1 98.69 79 ILE A O 1
ATOM 632 N N . ASN A 1 80 ? 10.484 -7.125 -1.941 1 97.56 80 ASN A N 1
ATOM 633 C CA . ASN A 1 80 ? 11.5 -6.391 -2.686 1 97.56 80 ASN A CA 1
ATOM 634 C C . ASN A 1 80 ? 12.789 -7.195 -2.816 1 97.56 80 ASN A C 1
ATOM 636 O O . ASN A 1 80 ? 13.477 -7.109 -3.838 1 97.56 80 ASN A O 1
ATOM 640 N N . ARG A 1 81 ? 13.07 -7.953 -1.863 1 98.38 81 ARG A N 1
ATOM 641 C CA . ARG A 1 81 ? 14.32 -8.703 -1.864 1 98.38 81 ARG A CA 1
ATOM 642 C C . ARG A 1 81 ? 14.305 -9.797 -2.934 1 98.38 81 ARG A C 1
ATOM 644 O O . ARG A 1 81 ? 15.344 -10.359 -3.266 1 98.38 81 ARG A O 1
ATOM 651 N N . VAL A 1 82 ? 13.148 -10.164 -3.51 1 98.75 82 VAL A N 1
ATOM 652 C CA . VAL A 1 82 ? 13.102 -11.086 -4.641 1 98.75 82 VAL A CA 1
ATOM 653 C C . VAL A 1 82 ? 13.938 -10.531 -5.793 1 98.75 82 VAL A C 1
ATOM 655 O O . VAL A 1 82 ? 14.523 -11.297 -6.562 1 98.75 82 VAL A O 1
ATOM 658 N N . CYS A 1 83 ? 14.062 -9.219 -5.91 1 98.69 83 CYS A N 1
ATOM 659 C CA . CYS A 1 83 ? 14.773 -8.57 -7 1 98.69 83 CYS A CA 1
ATOM 660 C C . CYS A 1 83 ? 16.25 -8.398 -6.664 1 98.69 83 CYS A C 1
ATOM 662 O O . CYS A 1 83 ? 17.016 -7.852 -7.461 1 98.69 83 CYS A O 1
ATOM 664 N N . THR A 1 84 ? 16.672 -8.844 -5.477 1 97.62 84 THR A N 1
ATOM 665 C CA . THR A 1 84 ? 18.078 -8.734 -5.105 1 97.62 84 THR A CA 1
ATOM 666 C C . THR A 1 84 ? 18.594 -10.062 -4.543 1 97.62 84 THR A C 1
ATOM 668 O O . THR A 1 84 ? 18.953 -10.961 -5.297 1 97.62 84 THR A O 1
ATOM 671 N N . THR A 1 85 ? 18.312 -10.297 -3.264 1 98.06 85 THR A N 1
ATOM 672 C CA . THR A 1 85 ? 18.984 -11.391 -2.582 1 98.06 85 THR A CA 1
ATOM 673 C C . THR A 1 85 ? 18.094 -12.625 -2.512 1 98.06 85 THR A C 1
ATOM 675 O O . THR A 1 85 ? 18.578 -13.75 -2.412 1 98.06 85 THR A O 1
ATOM 678 N N . ASP A 1 86 ? 16.844 -12.469 -2.646 1 98.44 86 ASP A N 1
ATOM 679 C CA . ASP A 1 86 ? 15.93 -13.57 -2.344 1 98.44 86 ASP A CA 1
ATOM 680 C C . ASP A 1 86 ? 15.266 -14.094 -3.613 1 98.44 86 ASP A C 1
ATOM 682 O O . ASP A 1 86 ? 14.203 -14.711 -3.551 1 98.44 86 ASP A O 1
ATOM 686 N N . GLY A 1 87 ? 15.828 -13.773 -4.691 1 98.38 87 GLY A N 1
ATOM 687 C CA . GLY A 1 87 ? 15.344 -14.281 -5.969 1 98.38 87 GLY A CA 1
ATOM 688 C C . GLY A 1 87 ? 16.453 -14.797 -6.867 1 98.38 87 GLY A C 1
ATOM 689 O O . GLY A 1 87 ? 17.609 -14.383 -6.742 1 98.38 87 GLY A O 1
ATOM 690 N N . ARG A 1 88 ? 16.094 -15.672 -7.781 1 98 88 ARG A N 1
ATOM 691 C CA . ARG A 1 88 ? 17 -16.203 -8.797 1 98 88 ARG A CA 1
ATOM 692 C C . ARG A 1 88 ? 16.641 -15.68 -10.18 1 98 88 ARG A C 1
ATOM 694 O O . ARG A 1 88 ? 15.469 -15.445 -10.477 1 98 88 ARG A O 1
ATOM 701 N N . PRO A 1 89 ? 17.688 -15.586 -11.016 1 97.56 89 PRO A N 1
ATOM 702 C CA . PRO A 1 89 ? 17.359 -15.195 -12.391 1 97.56 89 PRO A CA 1
ATOM 703 C C . PRO A 1 89 ? 16.375 -16.141 -13.062 1 97.56 89 PRO A C 1
ATOM 705 O O . PRO A 1 89 ? 16.438 -17.359 -12.852 1 97.56 89 PRO A O 1
ATOM 708 N N . PHE A 1 90 ? 15.539 -15.578 -13.805 1 96.5 90 PHE A N 1
ATOM 709 C CA . PHE A 1 90 ? 14.555 -16.375 -14.539 1 96.5 90 PHE A CA 1
ATOM 710 C C . PHE A 1 90 ? 14.656 -16.109 -16.031 1 96.5 90 PHE A C 1
ATOM 712 O O . PHE A 1 90 ? 15.328 -16.844 -16.75 1 96.5 90 PHE A O 1
ATOM 719 N N . SER A 1 91 ? 14.102 -15.008 -16.562 1 95.5 91 SER A N 1
ATOM 720 C CA . SER A 1 91 ? 14.188 -14.578 -17.953 1 95.5 91 SER A CA 1
ATOM 721 C C . SER A 1 91 ? 14.367 -13.07 -18.062 1 95.5 91 SER A C 1
ATOM 723 O O . SER A 1 91 ? 13.539 -12.305 -17.562 1 95.5 91 SER A O 1
ATOM 725 N N . GLY A 1 92 ? 15.484 -12.703 -18.719 1 96.81 92 GLY A N 1
ATOM 726 C CA . GLY A 1 92 ? 15.703 -11.273 -18.828 1 96.81 92 GLY A CA 1
ATOM 727 C C . GLY A 1 92 ? 15.828 -10.578 -17.484 1 96.81 92 GLY A C 1
ATOM 728 O O . GLY A 1 92 ? 16.672 -10.953 -16.672 1 96.81 92 GLY A O 1
ATOM 729 N N . ASN A 1 93 ? 14.898 -9.664 -17.281 1 97.69 93 ASN A N 1
ATOM 730 C CA . ASN A 1 93 ? 14.914 -8.922 -16.031 1 97.69 93 ASN A CA 1
ATOM 731 C C . ASN A 1 93 ? 13.961 -9.539 -15 1 97.69 93 ASN A C 1
ATOM 733 O O . ASN A 1 93 ? 13.602 -8.891 -14.016 1 97.69 93 ASN A O 1
ATOM 737 N N . GLN A 1 94 ? 13.633 -10.75 -15.25 1 98.5 94 GLN A N 1
ATOM 738 C CA . GLN A 1 94 ? 12.719 -11.445 -14.352 1 98.5 94 GLN A CA 1
ATOM 739 C C . GLN A 1 94 ? 13.484 -12.266 -13.312 1 98.5 94 GLN A C 1
ATOM 741 O O . GLN A 1 94 ? 14.555 -12.805 -13.609 1 98.5 94 GLN A O 1
ATOM 746 N N . ARG A 1 95 ? 12.93 -12.289 -12.094 1 98.62 95 ARG A N 1
ATOM 747 C CA . ARG A 1 95 ? 13.477 -13.094 -11.008 1 98.62 95 ARG A CA 1
ATOM 748 C C . ARG A 1 95 ? 12.391 -13.953 -10.367 1 98.62 95 ARG A C 1
ATOM 750 O O . ARG A 1 95 ? 11.242 -13.523 -10.242 1 98.62 95 ARG A O 1
ATOM 757 N N . GLN A 1 96 ? 12.734 -15.102 -10.039 1 98.5 96 GLN A N 1
ATOM 758 C CA . GLN A 1 96 ? 11.859 -16.031 -9.336 1 98.5 96 GLN A CA 1
ATOM 759 C C . GLN A 1 96 ? 12.195 -16.094 -7.852 1 98.5 96 GLN A C 1
ATOM 761 O O . GLN A 1 96 ? 13.367 -16.234 -7.48 1 98.5 96 GLN A O 1
ATOM 766 N N . SER A 1 97 ? 11.172 -16 -6.992 1 98.69 97 SER A N 1
ATOM 767 C CA . SER A 1 97 ? 11.43 -16.047 -5.555 1 98.69 97 SER A CA 1
ATOM 768 C C . SER A 1 97 ? 11.977 -17.422 -5.137 1 98.69 97 SER A C 1
ATOM 770 O O . SER A 1 97 ? 11.602 -18.438 -5.707 1 98.69 97 SER A O 1
ATOM 772 N N . ILE A 1 98 ? 12.797 -17.391 -4.117 1 97.94 98 ILE A N 1
ATOM 773 C CA . ILE A 1 98 ? 13.305 -18.641 -3.549 1 97.94 98 ILE A CA 1
ATOM 774 C C . ILE A 1 98 ? 12.242 -19.281 -2.658 1 97.94 98 ILE A C 1
ATOM 776 O O . ILE A 1 98 ? 11.961 -20.469 -2.77 1 97.94 98 ILE A O 1
ATOM 780 N N . ARG A 1 99 ? 11.617 -18.453 -1.892 1 97.38 99 ARG A N 1
ATOM 781 C CA . ARG A 1 99 ? 10.586 -18.953 -0.984 1 97.38 99 ARG A CA 1
ATOM 782 C C . ARG A 1 99 ? 9.203 -18.844 -1.609 1 97.38 99 ARG A C 1
ATOM 784 O O . ARG A 1 99 ? 9.016 -18.109 -2.588 1 97.38 99 ARG A O 1
ATOM 791 N N . ARG A 1 100 ? 8.281 -19.547 -0.983 1 98.19 100 ARG A N 1
ATOM 792 C CA . ARG A 1 100 ? 6.871 -19.422 -1.354 1 98.19 100 ARG A CA 1
ATOM 793 C C . ARG A 1 100 ? 6.199 -18.297 -0.591 1 98.19 100 ARG A C 1
ATOM 795 O O . ARG A 1 100 ? 6.637 -17.922 0.503 1 98.19 100 ARG A O 1
ATOM 802 N N . PHE A 1 101 ? 5.219 -17.797 -1.249 1 98.56 101 PHE A N 1
ATOM 803 C CA . PHE A 1 101 ? 4.438 -16.719 -0.643 1 98.56 101 PHE A CA 1
ATOM 804 C C . PHE A 1 101 ? 2.986 -17.141 -0.461 1 98.56 101 PHE A C 1
ATOM 806 O O . PHE A 1 101 ? 2.449 -17.906 -1.266 1 98.56 101 PHE A O 1
ATOM 813 N N . ARG A 1 102 ? 2.393 -16.672 0.654 1 98.44 102 ARG A N 1
ATOM 814 C CA . ARG A 1 102 ? 0.939 -16.734 0.761 1 98.44 102 ARG A CA 1
ATOM 815 C C . ARG A 1 102 ? 0.276 -15.734 -0.177 1 98.44 102 ARG A C 1
ATOM 817 O O . ARG A 1 102 ? 0.594 -14.547 -0.148 1 98.44 102 ARG A O 1
ATOM 824 N N . LEU A 1 103 ? -0.626 -16.25 -1.023 1 98.69 103 LEU A N 1
ATOM 825 C CA . LEU A 1 103 ? -1.261 -15.43 -2.053 1 98.69 103 LEU A CA 1
ATOM 826 C C . LEU A 1 103 ? -2.779 -15.555 -1.99 1 98.69 103 LEU A C 1
ATOM 828 O O . LEU A 1 103 ? -3.301 -16.578 -1.526 1 98.69 103 LEU A O 1
ATOM 832 N N . THR A 1 104 ? -3.461 -14.531 -2.371 1 98.5 104 THR A N 1
ATOM 833 C CA . THR A 1 104 ? -4.875 -14.609 -2.723 1 98.5 104 THR A CA 1
ATOM 834 C C . THR A 1 104 ? -5.082 -14.305 -4.207 1 98.5 104 THR A C 1
ATOM 836 O O . THR A 1 104 ? -4.762 -13.211 -4.672 1 98.5 104 THR A O 1
ATOM 839 N N . ALA A 1 105 ? -5.578 -15.281 -4.914 1 98.06 105 ALA A N 1
ATOM 840 C CA . ALA A 1 105 ? -5.914 -15.102 -6.324 1 98.06 105 ALA A CA 1
ATOM 841 C C . ALA A 1 105 ? -7.371 -14.688 -6.492 1 98.06 105 ALA A C 1
ATOM 843 O O . ALA A 1 105 ? -8.273 -15.312 -5.93 1 98.06 105 ALA A O 1
ATOM 844 N N . CYS A 1 106 ? -7.555 -13.609 -7.16 1 97.69 106 CYS A N 1
ATOM 845 C CA . CYS A 1 106 ? -8.875 -13.086 -7.504 1 97.69 106 CYS A CA 1
ATOM 846 C C . CYS A 1 106 ? -9.164 -13.281 -8.984 1 97.69 106 CYS A C 1
ATOM 848 O O . CYS A 1 106 ? -8.68 -12.523 -9.82 1 97.69 106 CYS A O 1
ATOM 850 N N . LYS A 1 107 ? -10.008 -14.227 -9.328 1 97.25 107 LYS A N 1
ATOM 851 C CA . LYS A 1 107 ? -10.383 -14.516 -10.711 1 97.25 107 LYS A CA 1
ATOM 852 C C . LYS A 1 107 ? -11.75 -13.922 -11.039 1 97.25 107 LYS A C 1
ATOM 854 O O . LYS A 1 107 ? -12.75 -14.25 -10.398 1 97.25 107 LYS A O 1
ATOM 859 N N . LEU A 1 108 ? -11.727 -13.078 -12.047 1 96.56 108 LEU A N 1
ATOM 860 C CA . LEU A 1 108 ? -12.977 -12.43 -12.445 1 96.56 108 LEU A CA 1
ATOM 861 C C . LEU A 1 108 ? -13.938 -13.43 -13.078 1 96.56 108 LEU A C 1
ATOM 863 O O . LEU A 1 108 ? -13.555 -14.18 -13.977 1 96.56 108 LEU A O 1
ATOM 867 N N . LYS A 1 109 ? -15.109 -13.492 -12.586 1 96 109 LYS A N 1
ATOM 868 C CA . LYS A 1 109 ? -16.125 -14.391 -13.125 1 96 109 LYS A CA 1
ATOM 869 C C . LYS A 1 109 ? -16.625 -13.906 -14.477 1 96 109 LYS A C 1
ATOM 871 O O . LYS A 1 109 ? -16.359 -12.766 -14.875 1 96 109 LYS A O 1
ATOM 876 N N . ALA A 1 110 ? -17.375 -14.773 -15.07 1 94.44 110 ALA A N 1
ATOM 877 C CA . ALA A 1 110 ? -17.844 -14.531 -16.438 1 94.44 110 ALA A CA 1
ATOM 878 C C . ALA A 1 110 ? -18.766 -13.32 -16.484 1 94.44 110 ALA A C 1
ATOM 880 O O . ALA A 1 110 ? -18.812 -12.602 -17.484 1 94.44 110 ALA A O 1
ATOM 881 N N . ASP A 1 111 ? -19.5 -13.047 -15.43 1 92.12 111 ASP A N 1
ATOM 882 C CA . ASP A 1 111 ? -20.453 -11.945 -15.414 1 92.12 111 ASP A CA 1
ATOM 883 C C . ASP A 1 111 ? -19.734 -10.609 -15.25 1 92.12 111 ASP A C 1
ATOM 885 O O . ASP A 1 111 ? -20.359 -9.547 -15.391 1 92.12 111 ASP A O 1
ATOM 889 N N . GLY A 1 112 ? -18.484 -10.602 -14.891 1 91.56 112 GLY A N 1
ATOM 890 C CA . GLY A 1 112 ? -17.672 -9.391 -14.812 1 91.56 112 GLY A CA 1
ATOM 891 C C . GLY A 1 112 ? -17.953 -8.57 -13.562 1 91.56 112 GLY A C 1
ATOM 892 O O . GLY A 1 112 ? -17.469 -7.441 -13.438 1 91.56 112 GLY A O 1
ATOM 893 N N . SER A 1 113 ? -18.641 -9.156 -12.602 1 87.81 113 SER A N 1
ATOM 894 C CA . SER A 1 113 ? -19.094 -8.359 -11.461 1 87.81 113 SER A CA 1
ATOM 895 C C . SER A 1 113 ? -18.469 -8.852 -10.156 1 87.81 113 SER A C 1
ATOM 897 O O . SER A 1 113 ? -18.297 -8.078 -9.219 1 87.81 113 SER A O 1
ATOM 899 N N . THR A 1 114 ? -18.203 -10.062 -10.18 1 92.94 114 THR A N 1
ATOM 900 C CA . THR A 1 114 ? -17.688 -10.641 -8.945 1 92.94 114 THR A CA 1
ATOM 901 C C . THR A 1 114 ? -16.469 -11.508 -9.227 1 92.94 114 THR A C 1
ATOM 903 O O . THR A 1 114 ? -16.156 -11.797 -10.391 1 92.94 114 THR A O 1
ATOM 906 N N . TYR A 1 115 ? -15.781 -11.797 -8.211 1 96.44 115 TYR A N 1
ATOM 907 C CA . TYR A 1 115 ? -14.562 -12.594 -8.32 1 96.44 115 TYR A CA 1
ATOM 908 C C . TYR A 1 115 ? -14.711 -13.914 -7.582 1 96.44 115 TYR A C 1
ATOM 910 O O . TYR A 1 115 ? -15.469 -14.008 -6.613 1 96.44 115 TYR A O 1
ATOM 918 N N . THR A 1 116 ? -14.055 -14.984 -8.055 1 96.06 116 THR A N 1
ATOM 919 C CA . THR A 1 116 ? -13.727 -16.141 -7.234 1 96.06 116 THR A CA 1
ATOM 920 C C . THR A 1 116 ? -12.398 -15.945 -6.516 1 96.06 116 THR A C 1
ATOM 922 O O . THR A 1 116 ? -11.461 -15.367 -7.078 1 96.06 116 THR A O 1
ATOM 925 N N . GLU A 1 117 ? -12.328 -16.312 -5.242 1 97.31 117 GLU A N 1
ATOM 926 C CA . GLU A 1 117 ? -11.133 -16.172 -4.414 1 97.31 117 GLU A CA 1
ATOM 927 C C . GLU A 1 117 ? -10.484 -17.516 -4.148 1 97.31 117 GLU A C 1
ATOM 929 O O . GLU A 1 117 ? -11.164 -18.484 -3.811 1 97.31 117 GLU A O 1
ATOM 934 N N . LYS A 1 118 ? -9.195 -17.625 -4.34 1 97.62 118 LYS A N 1
ATOM 935 C CA . LYS A 1 118 ? -8.438 -18.812 -3.996 1 97.62 118 LYS A CA 1
ATOM 936 C C . LYS A 1 118 ? -7.188 -18.469 -3.199 1 97.62 118 LYS A C 1
ATOM 938 O O . LYS A 1 118 ? -6.438 -17.562 -3.578 1 97.62 118 LYS A O 1
ATOM 943 N N . ARG A 1 119 ? -7.039 -19.094 -2.111 1 97.69 119 ARG A N 1
ATOM 944 C CA . ARG A 1 119 ? -5.816 -18.953 -1.325 1 97.69 119 ARG A CA 1
ATOM 945 C C . ARG A 1 119 ? -4.75 -19.938 -1.796 1 97.69 119 ARG A C 1
ATOM 947 O O . ARG A 1 119 ? -5.012 -21.125 -1.925 1 97.69 119 ARG A O 1
ATOM 954 N N . LEU A 1 120 ? -3.541 -19.391 -2.053 1 97.81 120 LEU A N 1
ATOM 955 C CA . LEU A 1 120 ? -2.459 -20.188 -2.617 1 97.81 120 LEU A CA 1
ATOM 956 C C . LEU A 1 120 ? -1.156 -19.953 -1.863 1 97.81 120 LEU A C 1
ATOM 958 O O . LEU A 1 120 ? -0.992 -18.906 -1.213 1 97.81 120 LEU A O 1
ATOM 962 N N . THR A 1 121 ? -0.321 -20.906 -1.846 1 97.94 121 THR A N 1
ATOM 963 C CA . THR A 1 121 ? 1.078 -20.781 -1.447 1 97.94 121 THR A CA 1
ATOM 964 C C . THR A 1 121 ? 2.002 -21.203 -2.588 1 97.94 121 THR A C 1
ATOM 966 O O . THR A 1 121 ? 2.111 -22.391 -2.898 1 97.94 121 THR A O 1
ATOM 969 N N . ARG A 1 122 ? 2.582 -20.219 -3.299 1 98.25 122 ARG A N 1
ATOM 970 C CA . ARG A 1 122 ? 3.35 -20.453 -4.516 1 98.25 122 ARG A CA 1
ATOM 971 C C . ARG A 1 122 ? 4.59 -19.578 -4.566 1 98.25 122 ARG A C 1
ATOM 973 O O . ARG A 1 122 ? 4.691 -18.594 -3.818 1 98.25 122 ARG A O 1
ATOM 980 N N . ARG A 1 123 ? 5.543 -19.938 -5.324 1 98.31 123 ARG A N 1
ATOM 981 C CA . ARG A 1 123 ? 6.598 -19.016 -5.707 1 98.31 123 ARG A CA 1
ATOM 982 C C . ARG A 1 123 ? 6.09 -18 -6.727 1 98.31 123 ARG A C 1
ATOM 984 O O . ARG A 1 123 ? 5.117 -18.266 -7.438 1 98.31 123 ARG A O 1
ATOM 991 N N . ILE A 1 124 ? 6.719 -16.891 -6.781 1 98.69 124 ILE A N 1
ATOM 992 C CA . ILE A 1 124 ? 6.297 -15.836 -7.699 1 98.69 124 ILE A CA 1
ATOM 993 C C . ILE A 1 124 ? 7.445 -15.477 -8.641 1 98.69 124 ILE A C 1
ATOM 995 O O . ILE A 1 124 ? 8.617 -15.586 -8.266 1 98.69 124 ILE A O 1
ATOM 999 N N . VAL A 1 125 ? 7.168 -15.086 -9.844 1 98.56 125 VAL A N 1
ATOM 1000 C CA . VAL A 1 125 ? 8.102 -14.508 -10.805 1 98.56 125 VAL A CA 1
ATOM 1001 C C . VAL A 1 125 ? 7.766 -13.031 -11.023 1 98.56 125 VAL A C 1
ATOM 1003 O O . VAL A 1 125 ? 6.633 -12.688 -11.375 1 98.56 125 VAL A O 1
ATOM 1006 N N . ILE A 1 126 ? 8.758 -12.211 -10.859 1 98.56 126 ILE A N 1
ATOM 1007 C CA . ILE A 1 126 ? 8.547 -10.766 -10.891 1 98.56 126 ILE A CA 1
ATOM 1008 C C . ILE A 1 126 ? 9.539 -10.117 -11.852 1 98.56 126 ILE A C 1
ATOM 1010 O O . ILE A 1 126 ? 10.711 -10.5 -11.883 1 98.56 126 ILE A O 1
ATOM 1014 N N . SER A 1 127 ? 9.086 -9.164 -12.664 1 98.5 127 SER A N 1
ATOM 1015 C CA . SER A 1 127 ? 10.008 -8.297 -13.398 1 98.5 127 SER A CA 1
ATOM 1016 C C . SER A 1 127 ? 10.586 -7.215 -12.484 1 98.5 127 SER A C 1
ATOM 1018 O O . SER A 1 127 ? 9.859 -6.613 -11.695 1 98.5 127 SER A O 1
ATOM 1020 N N . CYS A 1 128 ? 11.875 -6.988 -12.609 1 98.44 128 CYS A N 1
ATOM 1021 C CA . CYS A 1 128 ? 12.578 -6.047 -11.742 1 98.44 128 CYS A CA 1
ATOM 1022 C C . CYS A 1 128 ? 13.156 -4.887 -12.539 1 98.44 128 CYS A C 1
ATOM 1024 O O . CYS A 1 128 ? 13.648 -5.082 -13.656 1 98.44 128 CYS A O 1
ATOM 1026 N N . ARG A 1 129 ? 13.039 -3.766 -12.062 1 97.19 129 ARG A N 1
ATOM 1027 C CA . ARG A 1 129 ? 13.695 -2.559 -12.555 1 97.19 129 ARG A CA 1
ATOM 1028 C C . ARG A 1 129 ? 14.383 -1.812 -11.414 1 97.19 129 ARG A C 1
ATOM 1030 O O . ARG A 1 129 ? 13.766 -1.545 -10.375 1 97.19 129 ARG A O 1
ATOM 1037 N N . ASN A 1 130 ? 15.648 -1.531 -11.547 1 95.69 130 ASN A N 1
ATOM 1038 C CA . ASN A 1 130 ? 16.453 -0.891 -10.5 1 95.69 130 ASN A CA 1
ATOM 1039 C C . ASN A 1 130 ? 16.328 -1.631 -9.172 1 95.69 130 ASN A C 1
ATOM 1041 O O . ASN A 1 130 ? 16.125 -1.01 -8.125 1 95.69 130 ASN A O 1
ATOM 1045 N N . ARG A 1 131 ? 16.219 -2.936 -9.297 1 96.94 131 ARG A N 1
ATOM 1046 C CA . ARG A 1 131 ? 16.25 -3.844 -8.156 1 96.94 131 ARG A CA 1
ATOM 1047 C C . ARG A 1 131 ? 14.961 -3.789 -7.359 1 96.94 131 ARG A C 1
ATOM 1049 O O . ARG A 1 131 ? 14.93 -4.152 -6.18 1 96.94 131 ARG A O 1
ATOM 1056 N N . LEU A 1 132 ? 13.914 -3.291 -8.008 1 98.12 132 LEU A N 1
ATOM 1057 C CA . LEU A 1 132 ? 12.602 -3.258 -7.363 1 98.12 132 LEU A CA 1
ATOM 1058 C C . LEU A 1 132 ? 11.547 -3.92 -8.242 1 98.12 132 LEU A C 1
ATOM 1060 O O . LEU A 1 132 ? 11.594 -3.809 -9.469 1 98.12 132 LEU A O 1
ATOM 1064 N N . PRO A 1 133 ? 10.586 -4.586 -7.598 1 98.38 133 PRO A N 1
ATOM 1065 C CA . PRO A 1 133 ? 9.508 -5.207 -8.375 1 98.38 133 PRO A CA 1
ATOM 1066 C C . PRO A 1 133 ? 8.695 -4.188 -9.172 1 98.38 133 PRO A C 1
ATOM 1068 O O . PRO A 1 133 ? 8.328 -3.135 -8.641 1 98.38 133 PRO A O 1
ATOM 1071 N N . VAL A 1 134 ? 8.352 -4.605 -10.438 1 98.06 134 VAL A N 1
ATOM 1072 C CA . VAL A 1 134 ? 7.543 -3.664 -11.203 1 98.06 134 VAL A CA 1
ATOM 1073 C C . VAL A 1 134 ? 6.387 -4.406 -11.875 1 98.06 134 VAL A C 1
ATOM 1075 O O . VAL A 1 134 ? 5.418 -3.785 -12.32 1 98.06 134 VAL A O 1
ATOM 1078 N N . ARG A 1 135 ? 6.457 -5.754 -12.008 1 97.5 135 ARG A N 1
ATOM 1079 C CA . ARG A 1 135 ? 5.371 -6.543 -12.578 1 97.5 135 ARG A CA 1
ATOM 1080 C C . ARG A 1 135 ? 5.367 -7.961 -12.016 1 97.5 135 ARG A C 1
ATOM 1082 O O . ARG A 1 135 ? 6.414 -8.602 -11.93 1 97.5 135 ARG A O 1
ATOM 1089 N N . LEU A 1 136 ? 4.207 -8.383 -11.586 1 98.19 136 LEU A N 1
ATOM 1090 C CA . LEU A 1 136 ? 4.043 -9.797 -11.281 1 98.19 136 LEU A CA 1
ATOM 1091 C C . LEU A 1 136 ? 3.752 -10.594 -12.547 1 98.19 136 LEU A C 1
ATOM 1093 O O . LEU A 1 136 ? 2.674 -10.469 -13.133 1 98.19 136 LEU A O 1
ATOM 1097 N N . VAL A 1 137 ? 4.641 -11.445 -12.898 1 95.69 137 VAL A N 1
ATOM 1098 C CA . VAL A 1 137 ? 4.586 -12.117 -14.195 1 95.69 137 VAL A CA 1
ATOM 1099 C C . VAL A 1 137 ? 3.771 -13.398 -14.078 1 95.69 137 VAL A C 1
ATOM 1101 O O . VAL A 1 137 ? 2.895 -13.664 -14.906 1 95.69 137 VAL A O 1
ATOM 1104 N N . ARG A 1 138 ? 4.066 -14.18 -13.094 1 95.06 138 ARG A N 1
ATOM 1105 C CA . ARG A 1 138 ? 3.309 -15.414 -12.906 1 95.06 138 ARG A CA 1
ATOM 1106 C C . ARG A 1 138 ? 3.574 -16.016 -11.523 1 95.06 138 ARG A C 1
ATOM 1108 O O . ARG A 1 138 ? 4.426 -15.516 -10.781 1 95.06 138 ARG A O 1
ATOM 1115 N N . ILE A 1 139 ? 2.768 -16.906 -11.148 1 95.75 139 ILE A N 1
ATOM 1116 C CA . ILE A 1 139 ? 2.984 -17.719 -9.961 1 95.75 139 ILE A CA 1
ATOM 1117 C C . ILE A 1 139 ? 3.264 -19.156 -10.359 1 95.75 139 ILE A C 1
ATOM 1119 O O . ILE A 1 139 ? 2.703 -19.656 -11.344 1 95.75 139 ILE A O 1
ATOM 1123 N N . ILE A 1 140 ? 4.223 -19.75 -9.625 1 90.88 140 ILE A N 1
ATOM 1124 C CA . ILE A 1 140 ? 4.656 -21.078 -10.023 1 90.88 140 ILE A CA 1
ATOM 1125 C C . ILE A 1 140 ? 4.309 -22.094 -8.922 1 90.88 140 ILE A C 1
ATOM 1127 O O . ILE A 1 140 ? 4.535 -21.828 -7.742 1 90.88 140 ILE A O 1
ATOM 1131 N N . ARG A 1 141 ? 3.676 -23.25 -9.406 1 79.06 141 ARG A N 1
ATOM 1132 C CA . ARG A 1 141 ? 3.406 -24.375 -8.523 1 79.06 141 ARG A CA 1
ATOM 1133 C C . ARG A 1 141 ? 4.641 -25.266 -8.375 1 79.06 141 ARG A C 1
ATOM 1135 O O . ARG A 1 141 ? 5.332 -25.547 -9.359 1 79.06 141 ARG A O 1
ATOM 1142 N N . PHE A 1 142 ? 5.465 -25.344 -7.391 1 58.59 142 PHE A N 1
ATOM 1143 C CA . PHE A 1 142 ? 6.422 -26.453 -7.406 1 58.59 142 PHE A CA 1
ATOM 1144 C C . PHE A 1 142 ? 5.773 -27.734 -6.91 1 58.59 142 PHE A C 1
ATOM 1146 O O . PHE A 1 142 ? 4.801 -27.688 -6.152 1 58.59 142 PHE A O 1
ATOM 1153 N N . MET B 1 1 ? 8.344 -38.125 57.188 1 33.81 1 MET B N 1
ATOM 1154 C CA . MET B 1 1 ? 8.891 -37 56.438 1 33.81 1 MET B CA 1
ATOM 1155 C C . MET B 1 1 ? 8.07 -36.75 55.188 1 33.81 1 MET B C 1
ATOM 1157 O O . MET B 1 1 ? 8.094 -37.531 54.25 1 33.81 1 MET B O 1
ATOM 1161 N N . ALA B 1 2 ? 6.848 -36.188 55.344 1 41.16 2 ALA B N 1
ATOM 1162 C CA . ALA B 1 2 ? 5.824 -35.812 54.375 1 41.16 2 ALA B CA 1
ATOM 1163 C C . ALA B 1 2 ? 6.387 -34.812 53.344 1 41.16 2 ALA B C 1
ATOM 1165 O O . ALA B 1 2 ? 7.023 -33.812 53.719 1 41.16 2 ALA B O 1
ATOM 1166 N N . LEU B 1 3 ? 6.875 -35.312 52.219 1 39.88 3 LEU B N 1
ATOM 1167 C CA . LEU B 1 3 ? 7.289 -34.562 51.031 1 39.88 3 LEU B CA 1
ATOM 1168 C C . LEU B 1 3 ? 6.227 -33.531 50.625 1 39.88 3 LEU B C 1
ATOM 1170 O O . LEU B 1 3 ? 5.102 -33.906 50.281 1 39.88 3 LEU B O 1
ATOM 1174 N N . LYS B 1 4 ? 6.145 -32.406 51.438 1 47.66 4 LYS B N 1
ATOM 1175 C CA . LYS B 1 4 ? 5.414 -31.219 51 1 47.66 4 LYS B CA 1
ATOM 1176 C C . LYS B 1 4 ? 5.727 -30.891 49.562 1 47.66 4 LYS B C 1
ATOM 1178 O O . LYS B 1 4 ? 6.883 -30.656 49.188 1 47.66 4 LYS B O 1
ATOM 1183 N N . ARG B 1 5 ? 4.988 -31.531 48.531 1 49.38 5 ARG B N 1
ATOM 1184 C CA . ARG B 1 5 ? 4.969 -31.328 47.094 1 49.38 5 ARG B CA 1
ATOM 1185 C C . ARG B 1 5 ? 4.875 -29.828 46.75 1 49.38 5 ARG B C 1
ATOM 1187 O O . ARG B 1 5 ? 3.975 -29.141 47.25 1 49.38 5 ARG B O 1
ATOM 1194 N N . SER B 1 6 ? 5.98 -29.156 46.469 1 53.09 6 SER B N 1
ATOM 1195 C CA . SER B 1 6 ? 6.219 -27.766 46.062 1 53.09 6 SER B CA 1
ATOM 1196 C C . SER B 1 6 ? 5.445 -27.422 44.781 1 53.09 6 SER B C 1
ATOM 1198 O O . SER B 1 6 ? 5.938 -27.625 43.688 1 53.09 6 SER B O 1
ATOM 1200 N N . TYR B 1 7 ? 4.121 -27.516 44.812 1 61.5 7 TYR B N 1
ATOM 1201 C CA . TYR B 1 7 ? 3.184 -27.078 43.781 1 61.5 7 TYR B CA 1
ATOM 1202 C C . TYR B 1 7 ? 3.365 -25.594 43.469 1 61.5 7 TYR B C 1
ATOM 1204 O O . TYR B 1 7 ? 2.789 -25.094 42.5 1 61.5 7 TYR B O 1
ATOM 1212 N N . PRO B 1 8 ? 4.117 -24.969 44.406 1 66.06 8 PRO B N 1
ATOM 1213 C CA . PRO B 1 8 ? 4.168 -23.531 44.062 1 66.06 8 PRO B CA 1
ATOM 1214 C C . PRO B 1 8 ? 5.059 -23.234 42.875 1 66.06 8 PRO B C 1
ATOM 1216 O O . PRO B 1 8 ? 4.793 -22.297 42.125 1 66.06 8 PRO B O 1
ATOM 1219 N N . ALA B 1 9 ? 6.031 -24.203 42.688 1 67.69 9 ALA B N 1
ATOM 1220 C CA . ALA B 1 9 ? 6.918 -23.906 41.562 1 67.69 9 ALA B CA 1
ATOM 1221 C C . ALA B 1 9 ? 6.227 -24.172 40.25 1 67.69 9 ALA B C 1
ATOM 1223 O O . ALA B 1 9 ? 6.441 -23.453 39.281 1 67.69 9 ALA B O 1
ATOM 1224 N N . LEU B 1 10 ? 5.281 -25.141 40.281 1 66.44 10 LEU B N 1
ATOM 1225 C CA . LEU B 1 10 ? 4.59 -25.484 39.062 1 66.44 10 LEU B CA 1
ATOM 1226 C C . LEU B 1 10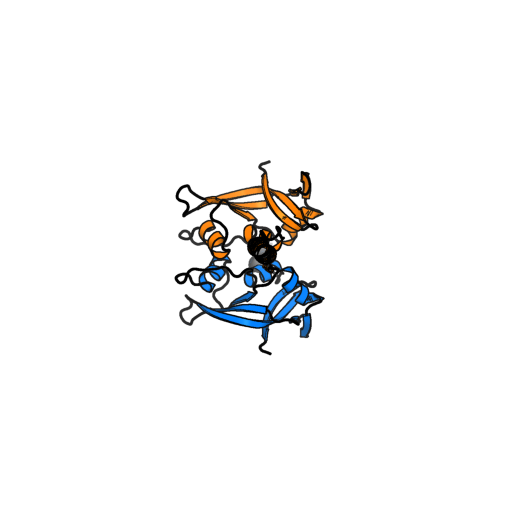 ? 3.57 -24.406 38.688 1 66.44 10 LEU B C 1
ATOM 1228 O O . LEU B 1 10 ? 3.432 -24.031 37.531 1 66.44 10 LEU B O 1
ATOM 1232 N N . LEU B 1 11 ? 2.922 -23.859 39.75 1 64.44 11 LEU B N 1
ATOM 1233 C CA . LEU B 1 11 ? 1.941 -22.812 39.469 1 64.44 11 LEU B CA 1
ATOM 1234 C C . LEU B 1 11 ? 2.629 -21.516 39.062 1 64.44 11 LEU B C 1
ATOM 1236 O O . LEU B 1 11 ? 2.158 -20.828 38.125 1 64.44 11 LEU B O 1
ATOM 1240 N N . LEU B 1 12 ? 3.777 -21.297 39.688 1 65.06 12 LEU B N 1
ATOM 1241 C CA . LEU B 1 12 ? 4.516 -20.094 39.312 1 65.06 12 LEU B CA 1
ATOM 1242 C C . LEU B 1 12 ? 5.062 -20.234 37.875 1 65.06 12 LEU B C 1
ATOM 1244 O O . LEU B 1 12 ? 5.043 -19.266 37.125 1 65.06 12 LEU B O 1
ATOM 1248 N N . SER B 1 13 ? 5.418 -21.484 37.531 1 70.31 13 SER B N 1
ATOM 1249 C CA . SER B 1 13 ? 5.91 -21.688 36.188 1 70.31 13 SER B CA 1
ATOM 1250 C C . SER B 1 13 ? 4.785 -21.562 35.156 1 70.31 13 SER B C 1
ATOM 1252 O O . SER B 1 13 ? 4.988 -21.031 34.062 1 70.31 13 SER B O 1
ATOM 1254 N N . LEU B 1 14 ? 3.574 -21.891 35.562 1 68.12 14 LEU B N 1
ATOM 1255 C CA . LEU B 1 14 ? 2.449 -21.797 34.656 1 68.12 14 LEU B CA 1
ATOM 1256 C C . LEU B 1 14 ? 2 -20.359 34.5 1 68.12 14 LEU B C 1
ATOM 1258 O O . LEU B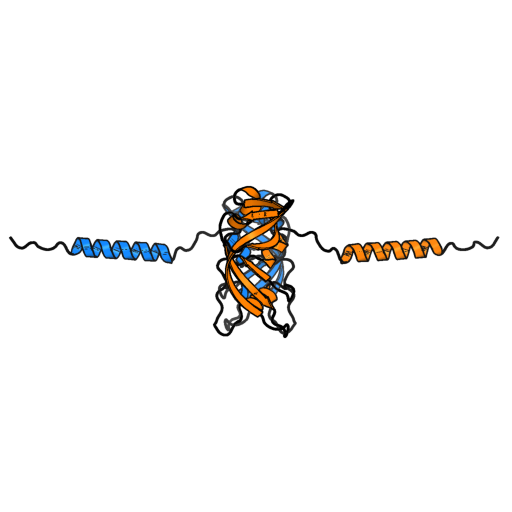 1 14 ? 1.663 -19.922 33.375 1 68.12 14 LEU B O 1
ATOM 1262 N N . VAL B 1 15 ? 2.037 -19.594 35.562 1 66.31 15 VAL B N 1
ATOM 1263 C CA . VAL B 1 15 ? 1.659 -18.188 35.469 1 66.31 15 VAL B CA 1
ATOM 1264 C C . VAL B 1 15 ? 2.701 -17.422 34.656 1 66.31 15 VAL B C 1
ATOM 1266 O O . VAL B 1 15 ? 2.354 -16.578 33.844 1 66.31 15 VAL B O 1
ATOM 1269 N N . LEU B 1 16 ? 3.969 -17.812 34.812 1 67.25 16 LEU B N 1
ATOM 1270 C CA . LEU B 1 16 ? 5 -17.141 34.031 1 67.25 16 LEU B CA 1
ATOM 1271 C C . LEU B 1 16 ? 4.914 -17.531 32.562 1 67.25 16 LEU B C 1
ATOM 1273 O O . LEU B 1 16 ? 5.148 -16.703 31.688 1 67.25 16 LEU B O 1
ATOM 1277 N N . LEU B 1 17 ? 4.523 -18.734 32.344 1 66.62 17 LEU B N 1
ATOM 1278 C CA . LEU B 1 17 ? 4.328 -19.141 30.969 1 66.62 17 LEU B CA 1
ATOM 1279 C C . LEU B 1 17 ? 3.109 -18.453 30.359 1 66.62 17 LEU B C 1
ATOM 1281 O O . LEU B 1 17 ? 3.137 -18.031 29.203 1 66.62 17 LEU B O 1
ATOM 1285 N N . GLY B 1 18 ? 2.041 -18.281 31.094 1 61.22 18 GLY B N 1
ATOM 1286 C CA . GLY B 1 18 ? 0.858 -17.578 30.625 1 61.22 18 GLY B CA 1
ATOM 1287 C C . GLY B 1 18 ? 1.105 -16.109 30.359 1 61.22 18 GLY B C 1
ATOM 1288 O O . GLY B 1 18 ? 0.63 -15.562 29.359 1 61.22 18 GLY B O 1
ATOM 1289 N N . ALA B 1 19 ? 1.833 -15.453 31.297 1 62.06 19 ALA B N 1
ATOM 1290 C CA . ALA B 1 19 ? 2.168 -14.039 31.109 1 62.06 19 ALA B CA 1
ATOM 1291 C C . ALA B 1 19 ? 3.082 -13.844 29.906 1 62.06 19 ALA B C 1
ATOM 1293 O O . ALA B 1 19 ? 2.951 -12.867 29.172 1 62.06 19 ALA B O 1
ATOM 1294 N N . TRP B 1 20 ? 3.98 -14.812 29.656 1 59.5 20 TRP B N 1
ATOM 1295 C CA . TRP B 1 20 ? 4.848 -14.734 28.5 1 59.5 20 TRP B CA 1
ATOM 1296 C C . TRP B 1 20 ? 4.043 -14.852 27.203 1 59.5 20 TRP B C 1
ATOM 1298 O O . TRP B 1 20 ? 4.312 -14.148 26.219 1 59.5 20 TRP B O 1
ATOM 1308 N N . LEU B 1 21 ? 3.066 -15.68 27.234 1 55.16 21 LEU B N 1
ATOM 1309 C CA . LEU B 1 21 ? 2.25 -15.852 26.047 1 55.16 21 LEU B CA 1
ATOM 1310 C C . LEU B 1 21 ? 1.395 -14.617 25.781 1 55.16 21 LEU B C 1
ATOM 1312 O O . LEU B 1 21 ? 1.191 -14.227 24.641 1 55.16 21 LEU B O 1
ATOM 1316 N N . ALA B 1 22 ? 0.774 -14.086 26.844 1 52.78 22 ALA B N 1
ATOM 1317 C CA . ALA B 1 22 ? -0.001 -12.859 26.641 1 52.78 22 ALA B CA 1
ATOM 1318 C C . ALA B 1 22 ? 0.882 -11.727 26.125 1 52.78 22 ALA B C 1
ATOM 1320 O O . ALA B 1 22 ? 0.462 -10.953 25.266 1 52.78 22 ALA B O 1
ATOM 1321 N N . LEU B 1 23 ? 2.053 -11.531 26.688 1 48.56 23 LEU B N 1
ATOM 1322 C CA . LEU B 1 23 ? 2.971 -10.531 26.141 1 48.56 23 LEU B CA 1
ATOM 1323 C C . LEU B 1 23 ? 3.355 -10.883 24.703 1 48.56 23 LEU B C 1
ATOM 1325 O O . LEU B 1 23 ? 3.598 -9.984 23.891 1 48.56 23 LEU B O 1
ATOM 1329 N N . ALA B 1 24 ? 3.406 -12.109 24.422 1 46.22 24 ALA B N 1
ATOM 1330 C CA . ALA B 1 24 ? 3.783 -12.5 23.078 1 46.22 24 ALA B CA 1
ATOM 1331 C C . ALA B 1 24 ? 2.646 -12.234 22.094 1 46.22 24 ALA B C 1
ATOM 1333 O O . ALA B 1 24 ? 2.887 -11.891 20.922 1 46.22 24 ALA B O 1
ATOM 1334 N N . ASN B 1 25 ? 1.421 -12.57 22.422 1 46.84 25 ASN B N 1
ATOM 1335 C CA . ASN B 1 25 ? 0.305 -12.461 21.484 1 46.84 25 ASN B CA 1
ATOM 1336 C C . ASN B 1 25 ? -0.109 -11.008 21.281 1 46.84 25 ASN B C 1
ATOM 1338 O O . ASN B 1 25 ? -0.775 -10.68 20.297 1 46.84 25 ASN B O 1
ATOM 1342 N N . GLY B 1 26 ? -0.221 -10.211 22.375 1 42.47 26 GLY B N 1
ATOM 1343 C CA . GLY B 1 26 ? -0.505 -8.797 22.188 1 42.47 26 GLY B CA 1
ATOM 1344 C C . GLY B 1 26 ? 0.597 -8.055 21.453 1 42.47 26 GLY B C 1
ATOM 1345 O O . GLY B 1 26 ? 1.144 -7.078 21.969 1 42.47 26 GLY B O 1
ATOM 1346 N N . GLN B 1 27 ? 1.531 -8.672 20.938 1 40.34 27 GLN B N 1
ATOM 1347 C CA . GLN B 1 27 ? 2.693 -7.977 20.391 1 40.34 27 GLN B CA 1
ATOM 1348 C C . GLN B 1 27 ? 2.281 -6.691 19.672 1 40.34 27 GLN B C 1
ATOM 1350 O O . GLN B 1 27 ? 1.656 -6.738 18.625 1 40.34 27 GLN B O 1
ATOM 1355 N N . SER B 1 28 ? 1.706 -5.738 20.375 1 45.53 28 SER B N 1
ATOM 1356 C CA . SER B 1 28 ? 1.757 -4.348 19.938 1 45.53 28 SER B CA 1
ATOM 1357 C C . SER B 1 28 ? 2.91 -4.117 18.969 1 45.53 28 SER B C 1
ATOM 1359 O O . SER B 1 28 ? 4.078 -4.148 19.359 1 45.53 28 SER B O 1
ATOM 1361 N N . ARG B 1 29 ? 2.891 -4.848 17.766 1 59.31 29 ARG B N 1
ATOM 1362 C CA . ARG B 1 29 ? 3.986 -4.871 16.797 1 59.31 29 ARG B CA 1
ATOM 1363 C C . ARG B 1 29 ? 4.613 -3.488 16.656 1 59.31 29 ARG B C 1
ATOM 1365 O O . ARG B 1 29 ? 3.934 -2.473 16.797 1 59.31 29 ARG B O 1
ATOM 1372 N N . LEU B 1 30 ? 5.746 -3.266 16.984 1 76.19 30 LEU B N 1
ATOM 1373 C CA . LEU B 1 30 ? 6.559 -2.09 16.703 1 76.19 30 LEU B CA 1
ATOM 1374 C C . LEU B 1 30 ? 6.121 -1.426 15.406 1 76.19 30 LEU B C 1
ATOM 1376 O O . LEU B 1 30 ? 5.801 -2.109 14.43 1 76.19 30 LEU B O 1
ATOM 1380 N N . PRO B 1 31 ? 5.809 -0.06 15.594 1 86.31 31 PRO B N 1
ATOM 1381 C CA . PRO B 1 31 ? 5.488 0.644 14.352 1 86.31 31 PRO B CA 1
ATOM 1382 C C . PRO B 1 31 ? 6.508 0.384 13.25 1 86.31 31 PRO B C 1
ATOM 1384 O O . PRO B 1 31 ? 7.715 0.397 13.508 1 86.31 31 PRO B O 1
ATOM 1387 N N . THR B 1 32 ? 6.09 -0.077 12.109 1 93.31 32 THR B N 1
ATOM 1388 C CA . THR B 1 32 ? 6.949 -0.35 10.969 1 93.31 32 THR B CA 1
ATOM 1389 C C . THR B 1 32 ? 6.531 0.493 9.766 1 93.31 32 THR B C 1
ATOM 1391 O O . THR B 1 32 ? 5.445 1.071 9.75 1 93.31 32 THR B O 1
ATOM 1394 N N . ASN B 1 33 ? 7.398 0.594 8.812 1 95.56 33 ASN B N 1
ATOM 1395 C CA . ASN B 1 33 ? 7.086 1.312 7.582 1 95.56 33 ASN B CA 1
ATOM 1396 C C . ASN B 1 33 ? 5.918 0.669 6.84 1 95.56 33 ASN B C 1
ATOM 1398 O O . ASN B 1 33 ? 5.078 1.37 6.27 1 95.56 33 ASN B O 1
ATOM 1402 N N . ASP B 1 34 ? 5.805 -0.706 6.852 1 95.38 34 ASP B N 1
ATOM 1403 C CA . ASP B 1 34 ? 4.691 -1.398 6.215 1 95.38 34 ASP B CA 1
ATOM 1404 C C . ASP B 1 34 ? 3.355 -0.94 6.797 1 95.38 34 ASP B C 1
ATOM 1406 O O . ASP B 1 34 ? 2.408 -0.669 6.059 1 95.38 34 ASP B O 1
ATOM 1410 N N . ARG B 1 35 ? 3.342 -0.911 8.062 1 95.06 35 ARG B N 1
ATOM 1411 C CA . ARG B 1 35 ? 2.111 -0.5 8.734 1 95.06 35 ARG B CA 1
ATOM 1412 C C . ARG B 1 35 ? 1.777 0.954 8.414 1 95.06 35 ARG B C 1
ATOM 1414 O O . ARG B 1 35 ? 0.612 1.295 8.195 1 95.06 35 ARG B O 1
ATOM 1421 N N . PHE B 1 36 ? 2.852 1.812 8.406 1 97.94 36 PHE B N 1
ATOM 1422 C CA . PHE B 1 36 ? 2.664 3.207 8.031 1 97.94 36 PHE B CA 1
ATOM 1423 C C . PHE B 1 36 ? 2.031 3.318 6.652 1 97.94 36 PHE B C 1
ATOM 1425 O O . PHE B 1 36 ? 1.057 4.051 6.469 1 97.94 36 PHE B O 1
ATOM 1432 N N . LEU B 1 37 ? 2.59 2.574 5.672 1 97.31 37 LEU B N 1
ATOM 1433 C CA . LEU B 1 37 ? 2.105 2.648 4.297 1 97.31 37 LEU B CA 1
ATOM 1434 C C . LEU B 1 37 ? 0.687 2.1 4.191 1 97.31 37 LEU B C 1
ATOM 1436 O O . LEU B 1 37 ? -0.154 2.672 3.492 1 97.31 37 LEU B O 1
ATOM 1440 N N . ARG B 1 38 ? 0.355 1.016 4.871 1 95.88 38 ARG B N 1
ATOM 1441 C CA . ARG B 1 38 ? -0.998 0.467 4.859 1 95.88 38 ARG B CA 1
ATOM 1442 C C . ARG B 1 38 ? -2.006 1.489 5.371 1 95.88 38 ARG B C 1
ATOM 1444 O O . ARG B 1 38 ? -3.098 1.625 4.812 1 95.88 38 ARG B O 1
ATOM 1451 N N . ARG B 1 39 ? -1.573 2.205 6.398 1 96.81 39 ARG B N 1
ATOM 1452 C CA . ARG B 1 39 ? -2.492 3.107 7.082 1 96.81 39 ARG B CA 1
ATOM 1453 C C . ARG B 1 39 ? -2.648 4.418 6.316 1 96.81 39 ARG B C 1
ATOM 1455 O O . ARG B 1 39 ? -3.719 5.027 6.328 1 96.81 39 ARG B O 1
ATOM 1462 N N . HIS B 1 40 ? -1.609 4.895 5.551 1 98.25 40 HIS B N 1
ATOM 1463 C CA . HIS B 1 40 ? -1.622 6.312 5.207 1 98.25 40 HIS B CA 1
ATOM 1464 C C . HIS B 1 40 ? -1.387 6.523 3.717 1 98.25 40 HIS B C 1
ATOM 1466 O O . HIS B 1 40 ? -1.479 7.648 3.221 1 98.25 40 HIS B O 1
ATOM 1472 N N . TRP B 1 41 ? -1.126 5.539 2.906 1 98.44 41 TRP B N 1
ATOM 1473 C CA . TRP B 1 41 ? -0.714 5.738 1.521 1 98.44 41 TRP B CA 1
ATOM 1474 C C . TRP B 1 41 ? -1.83 5.348 0.56 1 98.44 41 TRP B C 1
ATOM 1476 O O . TRP B 1 41 ? -2.426 4.277 0.693 1 98.44 41 TRP B O 1
ATOM 1486 N N . ASP B 1 42 ? -2.162 6.168 -0.331 1 97.69 42 ASP B N 1
ATOM 1487 C CA . ASP B 1 42 ? -3.037 5.906 -1.47 1 97.69 42 ASP B CA 1
ATOM 1488 C C . ASP B 1 42 ? -2.703 6.828 -2.641 1 97.69 42 ASP B C 1
ATOM 1490 O O . ASP B 1 42 ? -3.117 7.988 -2.664 1 97.69 42 ASP B O 1
ATOM 1494 N N . ASN B 1 43 ? -1.978 6.301 -3.693 1 95.94 43 ASN B N 1
ATOM 1495 C CA . ASN B 1 43 ? -1.565 7.125 -4.828 1 95.94 43 ASN B CA 1
ATOM 1496 C C . ASN B 1 43 ? -1.521 6.312 -6.121 1 95.94 43 ASN B C 1
ATOM 1498 O O . ASN B 1 43 ? -0.877 5.266 -6.18 1 95.94 43 ASN B O 1
ATOM 1502 N N . PRO B 1 44 ? -2.178 6.906 -7.328 1 93.94 44 PRO B N 1
ATOM 1503 C CA . PRO B 1 44 ? -3.096 8.047 -7.262 1 93.94 44 PRO B CA 1
ATOM 1504 C C . PRO B 1 44 ? -4.289 7.789 -6.348 1 93.94 44 PRO B C 1
ATOM 1506 O O . PRO B 1 44 ? -4.598 6.633 -6.039 1 93.94 44 PRO B O 1
ATOM 1509 N N . LYS B 1 45 ? -4.859 8.836 -5.816 1 96 45 LYS B N 1
ATOM 1510 C CA . LYS B 1 45 ? -6.07 8.695 -5.012 1 96 45 LYS B CA 1
ATOM 1511 C C . LYS B 1 45 ? -7.109 7.84 -5.734 1 96 45 LYS B C 1
ATOM 1513 O O . LYS B 1 45 ? -7.406 8.07 -6.906 1 96 45 LYS B O 1
ATOM 1518 N N . THR B 1 46 ? -7.641 6.902 -5.086 1 95.94 46 THR B N 1
ATOM 1519 C CA . THR B 1 46 ? -8.672 6.035 -5.641 1 95.94 46 THR B CA 1
ATOM 1520 C C . THR B 1 46 ? -9.914 6.84 -6.027 1 95.94 46 THR B C 1
ATOM 1522 O O . THR B 1 46 ? -10.391 7.664 -5.246 1 95.94 46 THR B O 1
ATOM 1525 N N . LYS B 1 47 ? -10.344 6.625 -7.203 1 94 47 LYS B N 1
ATOM 1526 C CA . LYS B 1 47 ? -11.578 7.258 -7.648 1 94 47 LYS B CA 1
ATOM 1527 C C . LYS B 1 47 ? -12.797 6.438 -7.234 1 94 47 LYS B C 1
ATOM 1529 O O . LYS B 1 47 ? -12.82 5.219 -7.414 1 94 47 LYS B O 1
ATOM 1534 N N . VAL B 1 48 ? -13.695 7.094 -6.645 1 94.56 48 VAL B N 1
ATOM 1535 C CA . VAL B 1 48 ? -14.922 6.422 -6.23 1 94.56 48 VAL B CA 1
ATOM 1536 C C . VAL B 1 48 ? -16.125 7.102 -6.879 1 94.56 48 VAL B C 1
ATOM 1538 O O . VAL B 1 48 ? -16.031 8.234 -7.348 1 94.56 48 VAL B O 1
ATOM 1541 N N . THR B 1 49 ? -17.172 6.328 -6.941 1 90.94 49 THR B N 1
ATOM 1542 C CA . THR B 1 49 ? -18.438 6.898 -7.422 1 90.94 49 THR B CA 1
ATOM 1543 C C . THR B 1 49 ? -19.047 7.824 -6.375 1 90.94 49 THR B C 1
ATOM 1545 O O . THR B 1 49 ? -18.641 7.812 -5.215 1 90.94 49 THR B O 1
ATOM 1548 N N . ASN B 1 50 ? -20.094 8.648 -6.734 1 89.5 50 ASN B N 1
ATOM 1549 C CA . ASN B 1 50 ? -20.766 9.562 -5.82 1 89.5 50 ASN B CA 1
ATOM 1550 C C . ASN B 1 50 ? -21.469 8.805 -4.699 1 89.5 50 ASN B C 1
ATOM 1552 O O . ASN B 1 50 ? -21.703 9.352 -3.621 1 89.5 50 ASN B O 1
ATOM 1556 N N . GLU B 1 51 ? -21.781 7.574 -4.969 1 89.62 51 GLU B N 1
ATOM 1557 C CA . GLU B 1 51 ? -22.531 6.781 -4 1 89.62 51 GLU B CA 1
ATOM 1558 C C . GLU B 1 51 ? -21.609 6.094 -3.006 1 89.62 51 GLU B C 1
ATOM 1560 O O . GLU B 1 51 ? -22.047 5.625 -1.956 1 89.62 51 GLU B O 1
ATOM 1565 N N . THR B 1 52 ? -20.359 6.051 -3.363 1 90.44 52 THR B N 1
ATOM 1566 C CA . THR B 1 52 ? -19.406 5.332 -2.537 1 90.44 52 THR B CA 1
ATOM 1567 C C . THR B 1 52 ? -18.562 6.301 -1.713 1 90.44 52 THR B C 1
ATOM 1569 O O . THR B 1 52 ? -17.984 7.238 -2.258 1 90.44 52 THR B O 1
ATOM 1572 N N . SER B 1 53 ? -18.562 6.113 -0.418 1 94.5 53 SER B N 1
ATOM 1573 C CA . SER B 1 53 ? -17.688 6.891 0.459 1 94.5 53 SER B CA 1
ATOM 1574 C C . SER B 1 53 ? -16.234 6.43 0.344 1 94.5 53 SER B C 1
ATOM 1576 O O . SER B 1 53 ? -15.914 5.281 0.653 1 94.5 53 SER B O 1
ATOM 1578 N N . TYR B 1 54 ? -15.367 7.285 -0.072 1 96.88 54 TYR B N 1
ATOM 1579 C CA . TYR B 1 54 ? -13.938 7.012 -0.185 1 96.88 54 TYR B CA 1
ATOM 1580 C C . TYR B 1 54 ? -13.375 6.504 1.137 1 96.88 54 TYR B C 1
ATOM 1582 O O . TYR B 1 54 ? -12.688 5.477 1.173 1 96.88 54 TYR B O 1
ATOM 1590 N N . CYS B 1 55 ? -13.656 7.188 2.207 1 97.69 55 CYS B N 1
ATOM 1591 C CA . CYS B 1 55 ? -13.078 6.875 3.51 1 97.69 55 CYS B CA 1
ATOM 1592 C C . CYS B 1 55 ? -13.57 5.52 4.012 1 97.69 55 CYS B C 1
ATOM 1594 O O . CYS B 1 55 ? -12.781 4.727 4.531 1 97.69 55 CYS B O 1
ATOM 1596 N N . ASN B 1 56 ? -14.859 5.23 3.854 1 94.94 56 ASN B N 1
ATOM 1597 C CA . ASN B 1 56 ? -15.375 3.926 4.25 1 94.94 56 ASN B CA 1
ATOM 1598 C C . ASN B 1 56 ? -14.727 2.799 3.453 1 94.94 56 ASN B C 1
ATOM 1600 O O . ASN B 1 56 ? -14.359 1.767 4.016 1 94.94 56 ASN B O 1
ATOM 1604 N N . LEU B 1 57 ? -14.609 3.043 2.203 1 95.81 57 LEU B N 1
ATOM 1605 C CA . LEU B 1 57 ? -14.016 2.035 1.33 1 95.81 57 LEU B CA 1
ATOM 1606 C C . LEU B 1 57 ? -12.57 1.756 1.726 1 95.81 57 LEU B C 1
ATOM 1608 O O . LEU B 1 57 ? -12.188 0.601 1.928 1 95.81 57 LEU B O 1
ATOM 1612 N N . GLN B 1 58 ? -11.781 2.811 1.832 1 97.31 58 GLN B N 1
ATOM 1613 C CA . GLN B 1 58 ? -10.359 2.666 2.09 1 97.31 58 GLN B CA 1
ATOM 1614 C C . GLN B 1 58 ? -10.102 2.088 3.479 1 97.31 58 GLN B C 1
ATOM 1616 O O . GLN B 1 58 ? -9.234 1.231 3.652 1 97.31 58 GLN B O 1
ATOM 1621 N N . THR B 1 59 ? -10.797 2.531 4.527 1 95.25 59 THR B N 1
ATOM 1622 C CA . THR B 1 59 ? -10.609 2.037 5.887 1 95.25 59 THR B CA 1
ATOM 1623 C C . THR B 1 59 ? -11.008 0.569 5.988 1 95.25 59 THR B C 1
ATOM 1625 O O . THR B 1 59 ? -10.312 -0.226 6.625 1 95.25 59 THR B O 1
ATOM 1628 N N . SER B 1 60 ? -12.109 0.201 5.348 1 92.06 60 SER B N 1
ATOM 1629 C CA . SER B 1 60 ? -12.57 -1.184 5.383 1 92.06 60 SER B CA 1
ATOM 1630 C C . SER B 1 60 ? -11.609 -2.105 4.637 1 92.06 60 SER B C 1
ATOM 1632 O O . SER B 1 60 ? -11.234 -3.164 5.145 1 92.06 60 SER B O 1
ATOM 1634 N N . ALA B 1 61 ? -11.156 -1.704 3.463 1 94.44 61 ALA B N 1
ATOM 1635 C CA . ALA B 1 61 ? -10.328 -2.549 2.607 1 94.44 61 ALA B CA 1
ATOM 1636 C C . ALA B 1 61 ? -8.961 -2.789 3.236 1 94.44 61 ALA B C 1
ATOM 1638 O O . ALA B 1 61 ? -8.266 -3.746 2.885 1 94.44 61 ALA B O 1
ATOM 1639 N N . ARG B 1 62 ? -8.555 -1.94 4.117 1 94.25 62 ARG B N 1
ATOM 1640 C CA . ARG B 1 62 ? -7.246 -2.057 4.746 1 94.25 62 ARG B CA 1
ATOM 1641 C C . ARG B 1 62 ? -7.371 -2.584 6.172 1 94.25 62 ARG B C 1
ATOM 1643 O O . ARG B 1 62 ? -6.363 -2.824 6.84 1 94.25 62 ARG B O 1
ATOM 1650 N N . GLY B 1 63 ? -8.641 -2.723 6.629 1 92.31 63 GLY B N 1
ATOM 1651 C CA . GLY B 1 63 ? -8.859 -3.18 7.992 1 92.31 63 GLY B CA 1
ATOM 1652 C C . GLY B 1 63 ? -8.375 -2.195 9.039 1 92.31 63 GLY B C 1
ATOM 1653 O O . GLY B 1 63 ? -7.816 -2.594 10.062 1 92.31 63 GLY B O 1
ATOM 1654 N N . LEU B 1 64 ? -8.516 -0.964 8.75 1 93.31 64 LEU B N 1
ATOM 1655 C CA . LEU B 1 64 ? -8.047 0.058 9.68 1 93.31 64 LEU B CA 1
ATOM 1656 C C . LEU B 1 64 ? -9.023 0.239 10.828 1 93.31 64 LEU B C 1
ATOM 1658 O O . LEU B 1 64 ? -10.227 0.01 10.672 1 93.31 64 LEU B O 1
ATOM 1662 N N . PRO B 1 65 ? -8.516 0.637 11.961 1 89 65 PRO B N 1
ATOM 1663 C CA . PRO B 1 65 ? -9.43 0.963 13.062 1 89 65 PRO B CA 1
ATOM 1664 C C . PRO B 1 65 ? -10.375 2.117 12.719 1 89 65 PRO B C 1
ATOM 1666 O O . PRO B 1 65 ? -10.016 3.002 11.938 1 89 65 PRO B O 1
ATOM 1669 N N . LYS B 1 66 ? -11.578 2.014 13.336 1 90.12 66 LYS B N 1
ATOM 1670 C CA . LYS B 1 66 ? -12.562 3.072 13.125 1 90.12 66 LYS B CA 1
ATOM 1671 C C . LYS B 1 66 ? -12.188 4.324 13.914 1 90.12 66 LYS B C 1
ATOM 1673 O O . LYS B 1 66 ? -12.695 4.543 15.016 1 90.12 66 LYS B O 1
ATOM 1678 N N . LYS B 1 67 ? -11.375 5.113 13.516 1 94.44 67 LYS B N 1
ATOM 1679 C CA . LYS B 1 67 ? -10.938 6.398 14.047 1 94.44 67 LYS B CA 1
ATOM 1680 C C . LYS B 1 67 ? -10.508 7.34 12.93 1 94.44 67 LYS B C 1
ATOM 1682 O O . LYS B 1 67 ? -10.664 7.023 11.75 1 94.44 67 LYS B O 1
ATOM 1687 N N . ASN B 1 68 ? -10.047 8.484 13.281 1 96.31 68 ASN B N 1
ATOM 1688 C CA . ASN B 1 68 ? -9.586 9.438 12.273 1 96.31 68 ASN B CA 1
ATOM 1689 C C . ASN B 1 68 ? -8.367 8.906 11.531 1 96.31 68 ASN B C 1
ATOM 1691 O O . ASN B 1 68 ? -7.465 8.32 12.141 1 96.31 68 ASN B O 1
ATOM 1695 N N . ASN B 1 69 ? -8.391 9.047 10.25 1 96.62 69 ASN B N 1
ATOM 1696 C CA . ASN B 1 69 ? -7.285 8.625 9.391 1 96.62 69 ASN B CA 1
ATOM 1697 C C . ASN B 1 69 ? -6.926 9.695 8.367 1 96.62 69 ASN B C 1
ATOM 1699 O O . ASN B 1 69 ? -7.762 10.531 8.016 1 96.62 69 ASN B O 1
ATOM 1703 N N . ILE B 1 70 ? -5.707 9.727 7.934 1 98.44 70 ILE B N 1
ATOM 1704 C CA . ILE B 1 70 ? -5.238 10.609 6.871 1 98.44 70 ILE B CA 1
ATOM 1705 C C . ILE B 1 70 ? -4.551 9.797 5.781 1 98.44 70 ILE B C 1
ATOM 1707 O O . ILE B 1 70 ? -3.668 8.984 6.074 1 98.44 70 ILE B O 1
ATOM 1711 N N . PHE B 1 71 ? -4.957 9.977 4.598 1 98.5 71 PHE B N 1
ATOM 1712 C CA . PHE B 1 71 ? -4.32 9.328 3.457 1 98.5 71 PHE B CA 1
ATOM 1713 C C . PHE B 1 71 ? -3.463 10.328 2.68 1 98.5 71 PHE B C 1
ATOM 1715 O O . PHE B 1 71 ? -3.887 11.453 2.424 1 98.5 71 PHE B O 1
ATOM 1722 N N . ILE B 1 72 ? -2.219 9.93 2.344 1 98.75 72 ILE B N 1
ATOM 1723 C CA . ILE B 1 72 ? -1.257 10.734 1.6 1 98.75 72 ILE B CA 1
ATOM 1724 C C . ILE B 1 72 ? -1.243 10.297 0.136 1 98.75 72 ILE B C 1
ATOM 1726 O O . ILE B 1 72 ? -1.135 9.109 -0.163 1 98.75 72 ILE B O 1
ATOM 1730 N N . HIS B 1 73 ? -1.383 11.266 -0.774 1 98.25 73 HIS B N 1
ATOM 1731 C CA . HIS B 1 73 ? -1.428 10.969 -2.201 1 98.25 73 HIS B CA 1
ATOM 1732 C C . HIS B 1 73 ? -0.148 11.414 -2.898 1 98.25 73 HIS B C 1
ATOM 1734 O O . HIS B 1 73 ? -0.155 12.398 -3.645 1 98.25 73 HIS B O 1
ATOM 1740 N N . ALA B 1 74 ? 0.965 10.719 -2.717 1 98.12 74 ALA B N 1
ATOM 1741 C CA . ALA B 1 74 ? 2.275 10.945 -3.32 1 98.12 74 ALA B CA 1
ATOM 1742 C C . ALA B 1 74 ? 3.033 9.633 -3.492 1 98.12 74 ALA B C 1
ATOM 1744 O O . ALA B 1 74 ? 2.664 8.609 -2.9 1 98.12 74 ALA B O 1
ATOM 1745 N N . ARG B 1 75 ? 4.043 9.625 -4.312 1 96.69 75 ARG B N 1
ATOM 1746 C CA . ARG B 1 75 ? 4.859 8.422 -4.484 1 96.69 75 ARG B CA 1
ATOM 1747 C C . ARG B 1 75 ? 5.496 8.008 -3.164 1 96.69 75 ARG B C 1
ATOM 1749 O O . ARG B 1 75 ? 5.891 8.852 -2.361 1 96.69 75 ARG B O 1
ATOM 17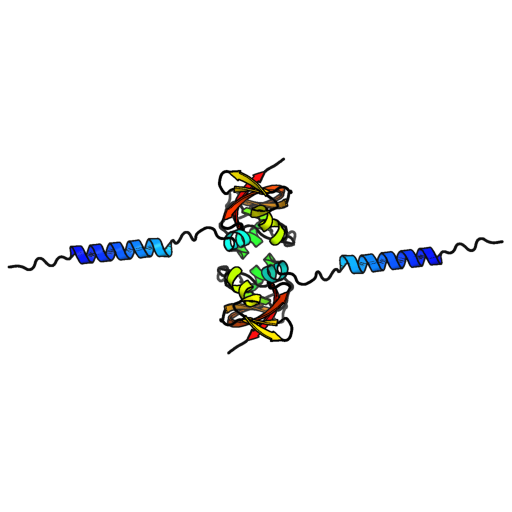56 N N . ILE B 1 76 ? 5.629 6.738 -3.02 1 97.56 76 ILE B N 1
ATOM 1757 C CA . ILE B 1 76 ? 6.195 6.191 -1.792 1 97.56 76 ILE B CA 1
ATOM 1758 C C . ILE B 1 76 ? 7.598 6.754 -1.574 1 97.56 76 ILE B C 1
ATOM 1760 O O . ILE B 1 76 ? 7.953 7.129 -0.456 1 97.56 76 ILE B O 1
ATOM 1764 N N . ALA B 1 77 ? 8.367 6.812 -2.666 1 95.75 77 ALA B N 1
ATOM 1765 C CA . ALA B 1 77 ? 9.734 7.324 -2.57 1 95.75 77 ALA B CA 1
ATOM 1766 C C . ALA B 1 77 ? 9.75 8.75 -2.029 1 95.75 77 ALA B C 1
ATOM 1768 O O . ALA B 1 77 ? 10.617 9.117 -1.236 1 95.75 77 ALA B O 1
ATOM 1769 N N . VAL B 1 78 ? 8.812 9.57 -2.432 1 97.81 78 VAL B N 1
ATOM 1770 C CA . VAL B 1 78 ? 8.727 10.969 -2.016 1 97.81 78 VAL B CA 1
ATOM 1771 C C . VAL B 1 78 ? 8.359 11.039 -0.537 1 97.81 78 VAL B C 1
ATOM 1773 O O . VAL B 1 78 ? 8.914 11.852 0.208 1 97.81 78 VAL B O 1
ATOM 1776 N N . ILE B 1 79 ? 7.453 10.219 -0.078 1 98.69 79 ILE B N 1
ATOM 1777 C CA . ILE B 1 79 ? 7.059 10.18 1.327 1 98.69 79 ILE B CA 1
ATOM 1778 C C . ILE B 1 79 ? 8.25 9.742 2.182 1 98.69 79 ILE B C 1
ATOM 1780 O O . ILE B 1 79 ? 8.539 10.352 3.215 1 98.69 79 ILE B O 1
ATOM 1784 N N . ASN B 1 80 ? 8.977 8.719 1.718 1 97.56 80 ASN B N 1
ATOM 1785 C CA . ASN B 1 80 ? 10.109 8.18 2.471 1 97.56 80 ASN B CA 1
ATOM 1786 C C . ASN B 1 80 ? 11.227 9.211 2.613 1 97.56 80 ASN B C 1
ATOM 1788 O O . ASN B 1 80 ? 11.906 9.258 3.639 1 97.56 80 ASN B O 1
ATOM 1792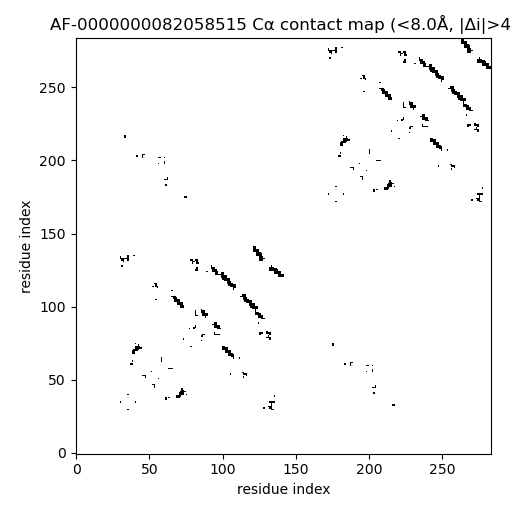 N N . ARG B 1 81 ? 11.359 10.008 1.665 1 98.38 81 ARG B N 1
ATOM 1793 C CA . ARG B 1 81 ? 12.445 10.984 1.677 1 98.38 81 ARG B CA 1
ATOM 1794 C C . ARG B 1 81 ? 12.211 12.047 2.742 1 98.38 81 ARG B C 1
ATOM 1796 O O . ARG B 1 81 ? 13.125 12.805 3.082 1 98.38 81 ARG B O 1
ATOM 1803 N N . VAL B 1 82 ? 11.008 12.195 3.301 1 98.75 82 VAL B N 1
ATOM 1804 C CA . VAL B 1 82 ? 10.773 13.094 4.43 1 98.75 82 VAL B CA 1
ATOM 1805 C C . VAL B 1 82 ? 11.688 12.711 5.59 1 98.75 82 VAL B C 1
ATOM 1807 O O . VAL B 1 82 ? 12.117 13.57 6.363 1 98.75 82 VAL B O 1
ATOM 1810 N N . CYS B 1 83 ? 12.062 11.445 5.707 1 98.69 83 CYS B N 1
ATOM 1811 C CA . CYS B 1 83 ? 12.875 10.938 6.805 1 98.69 83 CYS B CA 1
ATOM 1812 C C . CYS B 1 83 ? 14.359 11.047 6.48 1 98.69 83 CYS B C 1
ATOM 1814 O O . CYS B 1 83 ? 15.211 10.656 7.289 1 98.69 83 CYS B O 1
ATOM 1816 N N . THR B 1 84 ? 14.695 11.562 5.297 1 97.62 84 THR B N 1
ATOM 1817 C CA . THR B 1 84 ? 16.094 11.719 4.938 1 97.62 84 THR B CA 1
ATOM 1818 C C . THR B 1 84 ? 16.359 13.117 4.375 1 97.62 84 THR B C 1
ATOM 1820 O O . THR B 1 84 ? 16.531 14.07 5.129 1 97.62 84 THR B O 1
ATOM 1823 N N . THR B 1 85 ? 16.047 13.297 3.09 1 98.06 85 THR B N 1
ATOM 1824 C CA . THR B 1 85 ? 16.516 14.5 2.412 1 98.06 85 THR B CA 1
ATOM 1825 C C . THR B 1 85 ? 15.406 15.539 2.332 1 98.06 85 THR B C 1
ATOM 1827 O O . THR B 1 85 ? 15.68 16.734 2.236 1 98.06 85 THR B O 1
ATOM 1830 N N . ASP B 1 86 ? 14.203 15.148 2.455 1 98.44 86 ASP B N 1
ATOM 1831 C CA . ASP B 1 86 ? 13.109 16.062 2.143 1 98.44 86 ASP B CA 1
ATOM 1832 C C . ASP B 1 86 ? 12.344 16.453 3.404 1 98.44 86 ASP B C 1
ATOM 1834 O O . ASP B 1 86 ? 11.18 16.844 3.334 1 98.44 86 ASP B O 1
ATOM 1838 N N . GLY B 1 87 ? 12.953 16.25 4.496 1 98.38 87 GLY B N 1
ATOM 1839 C CA . GLY B 1 87 ? 12.367 16.656 5.77 1 98.38 87 GLY B CA 1
ATOM 1840 C C . GLY B 1 87 ? 13.352 17.375 6.676 1 98.38 87 GLY B C 1
ATOM 1841 O O . GLY B 1 87 ? 14.562 17.219 6.539 1 98.38 87 GLY B O 1
ATOM 1842 N N . ARG B 1 88 ? 12.82 18.156 7.59 1 98 88 ARG B N 1
ATOM 1843 C CA . ARG B 1 88 ? 13.609 18.844 8.609 1 98 88 ARG B CA 1
ATOM 1844 C C . ARG B 1 88 ? 13.336 18.266 9.992 1 98 88 ARG B C 1
ATOM 1846 O O . ARG B 1 88 ? 12.227 17.812 10.273 1 98 88 ARG B O 1
ATOM 1853 N N . PRO B 1 89 ? 14.375 18.375 10.844 1 97.56 89 PRO B N 1
ATOM 1854 C CA . PRO B 1 89 ? 14.117 17.922 12.211 1 97.56 89 PRO B CA 1
ATOM 1855 C C . PRO B 1 89 ? 12.961 18.672 12.875 1 97.56 89 PRO B C 1
ATOM 1857 O O . PRO B 1 89 ? 12.797 19.875 12.664 1 97.56 89 PRO B O 1
ATOM 1860 N N . PHE B 1 90 ? 12.227 17.953 13.609 1 96.44 90 PHE B N 1
ATOM 1861 C CA . PHE B 1 90 ? 11.109 18.531 14.336 1 96.44 90 PHE B CA 1
ATOM 1862 C C . PHE B 1 90 ? 11.242 18.297 15.828 1 96.44 90 PHE B C 1
ATOM 1864 O O . PHE B 1 90 ? 11.766 19.141 16.562 1 96.44 90 PHE B O 1
ATOM 1871 N N . SER B 1 91 ? 10.898 17.109 16.359 1 95.44 91 SER B N 1
ATOM 1872 C CA . SER B 1 91 ? 11.055 16.703 17.766 1 95.44 91 SER B CA 1
ATOM 1873 C C . SER B 1 91 ? 11.508 15.258 17.859 1 95.44 91 SER B C 1
ATOM 1875 O O . SER B 1 91 ? 10.836 14.352 17.359 1 95.44 91 SER B O 1
ATOM 1877 N N . GLY B 1 92 ? 12.672 15.102 18.531 1 96.75 92 GLY B N 1
ATOM 1878 C CA . GLY B 1 92 ? 13.156 13.734 18.656 1 96.75 92 GLY B CA 1
ATOM 1879 C C . GLY B 1 92 ? 13.422 13.078 17.312 1 96.75 92 GLY B C 1
ATOM 1880 O O . GLY B 1 92 ? 14.188 13.602 16.5 1 96.75 92 GLY B O 1
ATOM 1881 N N . ASN B 1 93 ? 12.68 12.023 17.094 1 97.62 93 ASN B N 1
ATOM 1882 C CA . ASN B 1 93 ? 12.852 11.305 15.836 1 97.62 93 ASN B CA 1
ATOM 1883 C C . ASN B 1 93 ? 11.812 11.734 14.797 1 97.62 93 ASN B C 1
ATOM 1885 O O . ASN B 1 93 ? 11.594 11.039 13.805 1 97.62 93 ASN B O 1
ATOM 1889 N N . GLN B 1 94 ? 11.25 12.852 15.039 1 98.5 94 GLN B N 1
ATOM 1890 C CA . GLN B 1 94 ? 10.234 13.367 14.133 1 98.5 94 GLN B CA 1
ATOM 1891 C C . GLN B 1 94 ? 10.844 14.312 13.109 1 98.5 94 GLN B C 1
ATOM 1893 O O . GLN B 1 94 ? 11.789 15.039 13.406 1 98.5 94 GLN B O 1
ATOM 1898 N N . ARG B 1 95 ? 10.305 14.242 11.883 1 98.62 95 ARG B N 1
ATOM 1899 C CA . ARG B 1 95 ? 10.703 15.133 10.797 1 98.62 95 ARG B CA 1
ATOM 1900 C C . ARG B 1 95 ? 9.477 15.773 10.141 1 98.62 95 ARG B C 1
ATOM 1902 O O . ARG B 1 95 ? 8.438 15.133 10.008 1 98.62 95 ARG B O 1
ATOM 1909 N N . GLN B 1 96 ? 9.602 16.969 9.812 1 98.56 96 GLN B N 1
ATOM 1910 C CA . GLN B 1 96 ? 8.57 17.719 9.094 1 98.56 96 GLN B CA 1
ATOM 1911 C C . GLN B 1 96 ? 8.906 17.828 7.613 1 98.56 96 GLN B C 1
ATOM 1913 O O . GLN B 1 96 ? 10.031 18.203 7.254 1 98.56 96 GLN B O 1
ATOM 1918 N N . SER B 1 97 ? 7.93 17.562 6.75 1 98.69 97 SER B N 1
ATOM 1919 C CA . SER B 1 97 ? 8.195 17.656 5.316 1 98.69 97 SER B CA 1
ATOM 1920 C C . SER B 1 97 ? 8.469 19.094 4.906 1 98.69 97 SER B C 1
ATOM 1922 O O . SER B 1 97 ? 7.902 20.031 5.473 1 98.69 97 SER B O 1
ATOM 1924 N N . ILE B 1 98 ? 9.289 19.234 3.889 1 97.94 98 ILE B N 1
ATOM 1925 C CA . ILE B 1 98 ? 9.562 20.547 3.324 1 97.94 98 ILE B CA 1
ATOM 1926 C C . ILE B 1 98 ? 8.406 20.969 2.42 1 97.94 98 ILE B C 1
ATOM 1928 O O . ILE B 1 98 ? 7.895 22.094 2.529 1 97.94 98 ILE B O 1
ATOM 1932 N N . ARG B 1 99 ? 7.961 20.031 1.646 1 97.38 99 ARG B N 1
ATOM 1933 C CA . ARG B 1 99 ? 6.867 20.328 0.727 1 97.38 99 ARG B CA 1
ATOM 1934 C C . ARG B 1 99 ? 5.52 19.969 1.34 1 97.38 99 ARG B C 1
ATOM 1936 O O . ARG B 1 99 ? 5.461 19.219 2.324 1 97.38 99 ARG B O 1
ATOM 1943 N N . ARG B 1 100 ? 4.488 20.469 0.694 1 98.19 100 ARG B N 1
ATOM 1944 C CA . ARG B 1 100 ? 3.127 20.094 1.054 1 98.19 100 ARG B CA 1
ATOM 1945 C C . ARG B 1 100 ? 2.686 18.844 0.292 1 98.19 100 ARG B C 1
ATOM 1947 O O . ARG B 1 100 ? 3.195 18.562 -0.795 1 98.19 100 ARG B O 1
ATOM 1954 N N . PHE B 1 101 ? 1.811 18.188 0.945 1 98.56 101 PHE B N 1
ATOM 1955 C CA . PHE B 1 101 ? 1.252 16.984 0.339 1 98.56 101 PHE B CA 1
ATOM 1956 C C . PHE B 1 101 ? -0.253 17.125 0.143 1 98.56 101 PHE B C 1
ATOM 1958 O O . PHE B 1 101 ? -0.93 17.781 0.941 1 98.56 101 PHE B O 1
ATOM 1965 N N . ARG B 1 102 ? -0.743 16.547 -0.984 1 98.44 102 ARG B N 1
ATOM 1966 C CA . ARG B 1 102 ? -2.182 16.328 -1.104 1 98.44 102 ARG B CA 1
ATOM 1967 C C . ARG B 1 102 ? -2.654 15.227 -0.17 1 98.44 102 ARG B C 1
ATOM 1969 O O . ARG B 1 102 ? -2.115 14.117 -0.193 1 98.44 102 ARG B O 1
ATOM 1976 N N . LEU B 1 103 ? -3.646 15.547 0.66 1 98.69 103 LEU B N 1
ATOM 1977 C CA . LEU B 1 103 ? -4.129 14.633 1.687 1 98.69 103 LEU B CA 1
ATOM 1978 C C . LEU B 1 103 ? -5.641 14.477 1.608 1 98.69 103 LEU B C 1
ATOM 1980 O O . LEU B 1 103 ? -6.34 15.375 1.144 1 98.69 103 LEU B O 1
ATOM 1984 N N . THR B 1 104 ? -6.113 13.344 1.987 1 98.5 104 THR B N 1
ATOM 1985 C CA . THR B 1 104 ? -7.52 13.148 2.326 1 98.5 104 THR B CA 1
ATOM 1986 C C . THR B 1 104 ? -7.676 12.812 3.807 1 98.5 104 THR B C 1
ATOM 1988 O O . THR B 1 104 ? -7.16 11.797 4.277 1 98.5 104 THR B O 1
ATOM 1991 N N . ALA B 1 105 ? -8.367 13.688 4.508 1 98.06 105 ALA B N 1
ATOM 1992 C CA . ALA B 1 105 ? -8.672 13.445 5.918 1 98.06 105 ALA B CA 1
ATOM 1993 C C . ALA B 1 105 ? -10.023 12.758 6.07 1 98.06 105 ALA B C 1
ATOM 1995 O O . ALA B 1 105 ? -11.023 13.203 5.5 1 98.06 105 ALA B O 1
ATOM 1996 N N . CYS B 1 106 ? -10.008 11.672 6.738 1 97.69 106 CYS B N 1
ATOM 1997 C CA . CYS B 1 106 ? -11.211 10.914 7.07 1 97.69 106 CYS B CA 1
ATOM 1998 C C . CYS B 1 106 ? -11.547 11.047 8.555 1 97.69 106 CYS B C 1
ATOM 2000 O O . CYS B 1 106 ? -10.93 10.391 9.398 1 97.69 106 CYS B O 1
ATOM 2002 N N . LYS B 1 107 ? -12.555 11.812 8.875 1 97.25 107 LYS B N 1
ATOM 2003 C CA . LYS B 1 107 ? -12.992 12.023 10.25 1 97.25 107 LYS B CA 1
ATOM 2004 C C . LYS B 1 107 ? -14.227 11.18 10.57 1 97.25 107 LYS B C 1
ATOM 2006 O O . LYS B 1 107 ? -15.266 11.32 9.914 1 97.25 107 LYS B O 1
ATOM 2011 N N . LEU B 1 108 ? -14.055 10.359 11.578 1 96.5 108 LEU B N 1
ATOM 2012 C CA . LEU B 1 108 ? -15.156 9.484 11.961 1 96.5 108 LEU B CA 1
ATOM 2013 C C . LEU B 1 108 ? -16.297 10.289 12.586 1 96.5 108 LEU B C 1
ATOM 2015 O O . LEU B 1 108 ? -16.062 11.094 13.492 1 96.5 108 LEU B O 1
ATOM 2019 N N . LYS B 1 109 ? -17.453 10.133 12.086 1 95.94 109 LYS B N 1
ATOM 2020 C CA . LYS B 1 109 ? -18.625 10.828 12.617 1 95.94 109 LYS B CA 1
ATOM 2021 C C . LYS B 1 109 ? -19.031 10.258 13.977 1 95.94 109 LYS B C 1
ATOM 2023 O O . LYS B 1 109 ? -18.562 9.195 14.375 1 95.94 109 LYS B O 1
ATOM 2028 N N . ALA B 1 110 ? -19.922 10.977 14.57 1 94.25 110 ALA B N 1
ATOM 2029 C CA . ALA B 1 110 ? -20.344 10.656 15.938 1 94.25 110 ALA B CA 1
ATOM 2030 C C . ALA B 1 110 ? -21.031 9.297 15.984 1 94.25 110 ALA B C 1
ATOM 2032 O O . ALA B 1 110 ? -20.938 8.578 16.984 1 94.25 110 ALA B O 1
ATOM 2033 N N . ASP B 1 111 ? -21.688 8.883 14.922 1 92 111 ASP B N 1
ATOM 2034 C CA . ASP B 1 111 ? -22.422 7.625 14.906 1 92 11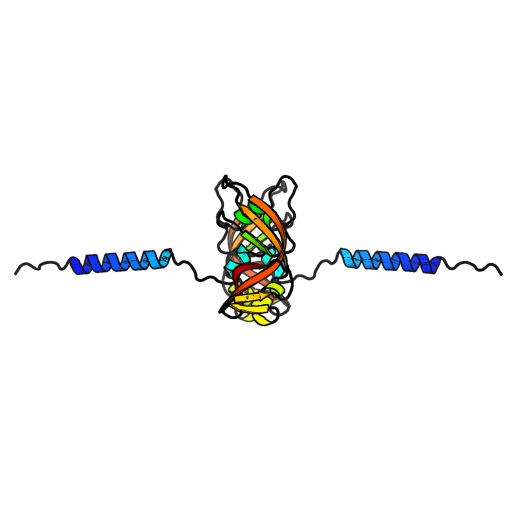1 ASP B CA 1
ATOM 2035 C C . ASP B 1 111 ? -21.484 6.438 14.742 1 92 111 ASP B C 1
ATOM 2037 O O . ASP B 1 111 ? -21.891 5.285 14.883 1 92 111 ASP B O 1
ATOM 2041 N N . GLY B 1 112 ? -20.234 6.664 14.391 1 91.5 112 GLY B N 1
ATOM 2042 C CA . GLY B 1 112 ? -19.219 5.629 14.32 1 91.5 112 GLY B CA 1
ATOM 2043 C C . GLY B 1 112 ? -19.344 4.773 13.07 1 91.5 112 GLY B C 1
ATOM 2044 O O . GLY B 1 112 ? -18.656 3.75 12.945 1 91.5 112 GLY B O 1
ATOM 2045 N N . SER B 1 113 ? -20.109 5.203 12.094 1 87.5 113 SER B N 1
ATOM 2046 C CA . SER B 1 113 ? -20.391 4.332 10.961 1 87.5 113 SER B CA 1
ATOM 2047 C C . SER B 1 113 ? -19.875 4.93 9.656 1 87.5 113 SER B C 1
ATOM 2049 O O . SER B 1 113 ? -19.547 4.199 8.719 1 87.5 113 SER B O 1
ATOM 2051 N N . THR B 1 114 ? -19.844 6.152 9.672 1 92.75 114 THR B N 1
ATOM 2052 C CA . THR B 1 114 ? -19.422 6.816 8.445 1 92.75 114 THR B CA 1
ATOM 2053 C C . THR B 1 114 ? -18.391 7.902 8.742 1 92.75 114 THR B C 1
ATOM 2055 O O . THR B 1 114 ? -18.156 8.242 9.898 1 92.75 114 THR B O 1
ATOM 2058 N N . TYR B 1 115 ? -17.766 8.328 7.719 1 96.44 115 TYR B N 1
ATOM 2059 C CA . TYR B 1 115 ? -16.719 9.344 7.836 1 96.44 115 TYR B CA 1
ATOM 2060 C C . TYR B 1 115 ? -17.109 10.617 7.094 1 96.44 115 TYR B C 1
ATOM 2062 O O . TYR B 1 115 ? -17.859 10.57 6.121 1 96.44 115 TYR B O 1
ATOM 2070 N N . THR B 1 116 ? -16.656 11.781 7.578 1 96.06 116 THR B N 1
ATOM 2071 C CA . THR B 1 116 ? -16.547 12.984 6.762 1 96.06 116 THR B CA 1
ATOM 2072 C C . THR B 1 116 ? -15.195 13.039 6.059 1 96.06 116 THR B C 1
ATOM 2074 O O . THR B 1 116 ? -14.18 12.648 6.633 1 96.06 116 THR B O 1
ATOM 2077 N N . GLU B 1 117 ? -15.188 13.414 4.773 1 97.25 117 GLU B N 1
ATOM 2078 C CA . GLU B 1 117 ? -13.977 13.492 3.959 1 97.25 117 GLU B CA 1
ATOM 2079 C C . GLU B 1 117 ? -13.586 14.945 3.697 1 97.25 117 GLU B C 1
ATOM 2081 O O . GLU B 1 117 ? -14.438 15.773 3.352 1 97.25 117 GLU B O 1
ATOM 2086 N N . LYS B 1 118 ? -12.344 15.305 3.906 1 97.62 118 LYS B N 1
ATOM 2087 C CA . LYS B 1 118 ? -11.82 16.625 3.568 1 97.62 118 LYS B CA 1
ATOM 2088 C C . LYS B 1 118 ? -10.516 16.516 2.783 1 97.62 118 LYS B C 1
ATOM 2090 O O . LYS B 1 118 ? -9.617 15.766 3.17 1 97.62 118 LYS B O 1
ATOM 2095 N N . ARG B 1 119 ? -10.484 17.156 1.694 1 97.69 119 ARG B N 1
ATOM 2096 C CA . ARG B 1 119 ? -9.25 17.234 0.921 1 97.69 119 ARG B CA 1
ATOM 2097 C C . ARG B 1 119 ? -8.383 18.406 1.404 1 97.69 119 ARG B C 1
ATOM 2099 O O . ARG B 1 119 ? -8.867 19.531 1.524 1 97.69 119 ARG B O 1
ATOM 2106 N N . LEU B 1 120 ? -7.09 18.094 1.681 1 97.81 120 LEU B N 1
ATOM 2107 C CA . LEU B 1 120 ? -6.184 19.078 2.256 1 97.81 120 LEU B CA 1
ATOM 2108 C C . LEU B 1 120 ? -4.852 19.094 1.516 1 97.81 120 LEU B C 1
ATOM 2110 O O . LEU B 1 120 ? -4.484 18.109 0.875 1 97.81 120 LEU B O 1
ATOM 2114 N N . THR B 1 121 ? -4.219 20.188 1.503 1 98 121 THR B N 1
ATOM 2115 C CA . THR B 1 121 ? -2.818 20.344 1.117 1 98 121 THR B CA 1
ATOM 2116 C C . THR B 1 121 ? -2 20.922 2.266 1 98 121 THR B C 1
ATOM 2118 O O . THR B 1 121 ? -2.121 22.109 2.578 1 98 121 THR B O 1
ATOM 2121 N N . ARG B 1 122 ? -1.258 20.078 2.971 1 98.25 122 ARG B N 1
ATOM 2122 C CA . ARG B 1 122 ? -0.561 20.453 4.195 1 98.25 122 ARG B CA 1
ATOM 2123 C C . ARG B 1 122 ? 0.824 19.812 4.258 1 98.25 122 ARG B C 1
ATOM 2125 O O . ARG B 1 122 ? 1.118 18.891 3.506 1 98.25 122 ARG B O 1
ATOM 2132 N N . ARG B 1 123 ? 1.68 20.359 5.035 1 98.31 123 ARG B N 1
ATOM 2133 C CA . ARG B 1 123 ? 2.889 19.641 5.43 1 98.31 123 ARG B CA 1
ATOM 2134 C C . ARG B 1 123 ? 2.572 18.547 6.441 1 98.31 123 ARG B C 1
ATOM 2136 O O . ARG B 1 123 ? 1.558 18.609 7.141 1 98.31 123 ARG B O 1
ATOM 2143 N N . ILE B 1 124 ? 3.4 17.578 6.496 1 98.69 124 ILE B N 1
ATOM 2144 C CA . ILE B 1 124 ? 3.172 16.469 7.41 1 98.69 124 ILE B CA 1
ATOM 2145 C C . ILE B 1 124 ? 4.355 16.328 8.367 1 98.69 124 ILE B C 1
ATOM 2147 O O . ILE B 1 124 ? 5.492 16.656 8.008 1 98.69 124 ILE B O 1
ATOM 2151 N N . VAL B 1 125 ? 4.145 15.906 9.562 1 98.56 125 VAL B N 1
ATOM 2152 C CA . VAL B 1 125 ? 5.156 15.516 10.539 1 98.56 125 VAL B CA 1
ATOM 2153 C C . VAL B 1 125 ? 5.105 14 10.758 1 98.56 125 VAL B C 1
ATOM 2155 O O . VAL B 1 125 ? 4.055 13.453 11.102 1 98.56 125 VAL B O 1
ATOM 2158 N N . ILE B 1 126 ? 6.238 13.375 10.602 1 98.56 126 ILE B N 1
ATOM 2159 C CA . ILE B 1 126 ? 6.301 11.914 10.633 1 98.56 126 ILE B CA 1
ATOM 2160 C C . ILE B 1 126 ? 7.391 11.469 11.602 1 98.56 126 ILE B C 1
ATOM 2162 O O . ILE B 1 126 ? 8.469 12.055 11.648 1 98.56 126 ILE B O 1
ATOM 2166 N N . SER B 1 127 ? 7.113 10.438 12.422 1 98.5 127 SER B N 1
ATOM 2167 C CA . SER B 1 127 ? 8.172 9.758 13.164 1 98.5 127 SER B CA 1
ATOM 2168 C C . SER B 1 127 ? 8.945 8.797 12.258 1 98.5 127 SER B C 1
ATOM 2170 O O . SER B 1 127 ? 8.352 8.07 11.461 1 98.5 127 SER B O 1
ATOM 2172 N N . CYS B 1 128 ? 10.266 8.828 12.383 1 98.44 128 CYS B N 1
ATOM 2173 C CA . CYS B 1 128 ? 11.133 8.031 11.516 1 98.44 128 CYS B CA 1
ATOM 2174 C C . CYS B 1 128 ? 11.914 7.004 12.32 1 98.44 128 CYS B C 1
ATOM 2176 O O . CYS B 1 128 ? 12.359 7.289 13.438 1 98.44 128 CYS B O 1
ATOM 2178 N N . ARG B 1 129 ? 12.016 5.852 11.844 1 97.25 129 ARG B N 1
ATOM 2179 C CA . ARG B 1 129 ? 12.883 4.785 12.336 1 97.25 129 ARG B CA 1
ATOM 2180 C C . ARG B 1 129 ? 13.711 4.188 11.203 1 97.25 129 ARG B C 1
ATOM 2182 O O . ARG B 1 129 ? 13.164 3.814 10.156 1 97.25 129 ARG B O 1
ATOM 2189 N N . ASN B 1 130 ? 15.016 4.168 11.367 1 95.69 130 ASN B N 1
ATOM 2190 C CA . ASN B 1 130 ? 15.93 3.691 10.336 1 95.69 130 ASN B CA 1
ATOM 2191 C C . ASN B 1 130 ? 15.688 4.398 9.008 1 95.69 130 ASN B C 1
ATOM 2193 O O . ASN B 1 130 ? 15.617 3.752 7.957 1 95.69 130 ASN B O 1
ATOM 2197 N N . ARG B 1 131 ? 15.32 5.656 9.117 1 96.94 131 ARG B N 1
ATOM 2198 C CA . ARG B 1 131 ? 15.203 6.562 7.973 1 96.94 131 ARG B CA 1
ATOM 2199 C C . ARG B 1 131 ? 13.945 6.262 7.164 1 96.94 131 ARG B C 1
ATOM 2201 O O . ARG B 1 131 ? 13.859 6.617 5.984 1 96.94 131 ARG B O 1
ATOM 2208 N N . LEU B 1 132 ? 13.016 5.57 7.809 1 98.12 132 LEU B N 1
ATOM 2209 C CA . LEU B 1 132 ? 11.742 5.289 7.152 1 98.12 132 LEU B CA 1
ATOM 2210 C C . LEU B 1 132 ? 10.57 5.742 8.016 1 98.12 132 LEU B C 1
ATOM 2212 O O . LEU B 1 132 ? 10.625 5.645 9.25 1 98.12 132 LEU B O 1
ATOM 2216 N N . PRO B 1 133 ? 9.492 6.219 7.375 1 98.38 133 PRO B N 1
ATOM 2217 C CA . PRO B 1 133 ? 8.312 6.625 8.133 1 98.38 133 PRO B CA 1
ATOM 2218 C C . PRO B 1 133 ? 7.695 5.473 8.93 1 98.38 133 PRO B C 1
ATOM 2220 O O . PRO B 1 133 ? 7.535 4.371 8.398 1 98.38 133 PRO B O 1
ATOM 2223 N N . VAL B 1 134 ? 7.281 5.809 10.195 1 98.06 134 VAL B N 1
ATOM 2224 C CA . VAL B 1 134 ? 6.652 4.734 10.961 1 98.06 134 VAL B CA 1
ATOM 2225 C C . VAL B 1 134 ? 5.375 5.246 11.617 1 98.06 134 VAL B C 1
ATOM 2227 O O . VAL B 1 134 ? 4.535 4.457 12.055 1 98.06 134 VAL B O 1
ATOM 2230 N N . ARG B 1 135 ? 5.188 6.594 11.734 1 97.5 135 ARG B N 1
ATOM 2231 C CA . ARG B 1 135 ? 3.967 7.16 12.297 1 97.5 135 ARG B CA 1
ATOM 2232 C C . ARG B 1 135 ? 3.701 8.555 11.734 1 97.5 135 ARG B C 1
ATOM 2234 O O . ARG B 1 135 ? 4.613 9.383 11.656 1 97.5 135 ARG B O 1
ATOM 2241 N N . LEU B 1 136 ? 2.488 8.75 11.289 1 98.25 136 LEU B N 1
ATOM 2242 C CA . LEU B 1 136 ? 2.062 10.117 10.984 1 98.25 136 LEU B CA 1
ATOM 2243 C C . LEU B 1 136 ? 1.614 10.844 12.25 1 98.25 136 LEU B C 1
ATOM 2245 O O . LEU B 1 136 ? 0.58 10.508 12.828 1 98.25 136 LEU B O 1
ATOM 2249 N N . VAL B 1 137 ? 2.318 11.844 12.594 1 95.75 137 VAL B N 1
ATOM 2250 C CA . VAL B 1 137 ? 2.129 12.492 13.883 1 95.75 137 VAL B CA 1
ATOM 2251 C C . VAL B 1 137 ? 1.081 13.602 13.758 1 95.75 137 VAL B C 1
ATOM 2253 O O . VAL B 1 137 ? 0.159 13.688 14.57 1 95.75 137 VAL B O 1
ATOM 2256 N N . ARG B 1 138 ? 1.229 14.43 12.789 1 95.12 138 ARG B N 1
ATOM 2257 C CA . ARG B 1 138 ? 0.25 15.492 12.578 1 95.12 138 ARG B CA 1
ATOM 2258 C C . ARG B 1 138 ? 0.415 16.141 11.211 1 95.12 138 ARG B C 1
ATOM 2260 O O . ARG B 1 138 ? 1.354 15.812 10.477 1 95.12 138 ARG B O 1
ATOM 2267 N N . ILE B 1 139 ? -0.536 16.859 10.812 1 95.69 139 ILE B N 1
ATOM 2268 C CA . ILE B 1 139 ? -0.466 17.703 9.625 1 95.69 139 ILE B CA 1
ATOM 2269 C C . ILE B 1 139 ? -0.47 19.172 10.031 1 95.69 139 ILE B C 1
ATOM 2271 O O . ILE B 1 139 ? -1.127 19.547 11.008 1 95.69 139 ILE B O 1
ATOM 2275 N N . ILE B 1 140 ? 0.363 19.953 9.312 1 90.81 140 ILE B N 1
ATOM 2276 C CA . ILE B 1 140 ? 0.528 21.344 9.719 1 90.81 140 ILE B CA 1
ATOM 2277 C C . ILE B 1 140 ? 0.01 22.266 8.617 1 90.81 140 ILE B C 1
ATOM 2279 O O . ILE B 1 140 ? 0.294 22.047 7.438 1 90.81 140 ILE B O 1
ATOM 2283 N N . ARG B 1 141 ? -0.841 23.266 9.102 1 78.69 141 ARG B N 1
ATOM 2284 C CA . ARG B 1 141 ? -1.301 24.328 8.219 1 78.69 141 ARG B CA 1
ATOM 2285 C C . ARG B 1 141 ? -0.25 25.438 8.102 1 78.69 141 ARG B C 1
ATOM 2287 O O . ARG B 1 141 ? 0.379 25.812 9.086 1 78.69 141 ARG B O 1
ATOM 2294 N N . PHE B 1 142 ? 0.439 25.719 7.039 1 58.41 142 PHE B N 1
ATOM 2295 C CA . PHE B 1 142 ? 1.178 26.984 7.066 1 58.41 142 PHE B CA 1
ATOM 2296 C C . PHE B 1 142 ? 0.261 28.156 6.746 1 58.41 142 PHE B C 1
ATOM 2298 O O . PHE B 1 142 ? -0.761 27.984 6.078 1 58.41 142 PHE B O 1
#

Radius of gyration: 25.25 Å; Cα contacts (8 Å, |Δi|>4): 466; chains: 2; bounding box: 42×75×113 Å